Protein AF-Q9NAQ1-F1 (afdb_monomer_lite)

Organism: Caenorhabditis elegans (NCBI:txid6239)

Secondary structure (DSSP, 8-state):
-------S------------PPPP------------------------------------PPP------PPP--SSPPP-B-TT--EEEEEETTEEEPPTTSS-EEEEEESSS--TT-EEEEEEEPPTTEEEEEEETTEEEE-GGGGTSEEEEEEESSTTSS-TT-EEEEETTTTEEEEEEEEEEEE-

pLDDT: mean 77.29, std 17.88, range [39.66, 97.0]

Sequence (188 aa):
MLLILIFVKLAAACIPTQFVTPLNPGTITTTTTISAPTTTVPITTTNPVSTTTTTTTTTTEAPTTTTTVVPIPCNICTSPYNAGCQGMGVPSPTDWCAISGSFPIMFRRYPEETTADAQCVITFSCPAGTAAYLLTIVGELPANFGGTGTFSADCWDTGNFNTPGVWTYYFFAYGAAYDFSQIRCKNM

Structure (mmCIF, N/CA/C/O backbone):
data_AF-Q9NAQ1-F1
#
_entry.id   AF-Q9NAQ1-F1
#
loop_
_atom_site.group_PDB
_atom_site.id
_atom_site.type_symbol
_atom_site.label_atom_id
_atom_site.label_alt_id
_atom_site.label_comp_id
_atom_site.label_asym_id
_atom_site.label_entity_id
_atom_site.label_seq_id
_atom_site.pdbx_PDB_ins_code
_atom_site.Cartn_x
_atom_site.Cartn_y
_atom_site.Cartn_z
_atom_site.occupancy
_atom_site.B_iso_or_equiv
_atom_site.auth_seq_id
_atom_site.auth_comp_id
_atom_site.auth_asym_id
_atom_site.auth_atom_id
_atom_site.pdbx_PDB_model_num
ATOM 1 N N . MET A 1 1 ? 35.561 -1.029 17.062 1.00 45.53 1 MET A N 1
ATOM 2 C CA . MET A 1 1 ? 36.029 -2.412 16.841 1.00 45.53 1 MET A CA 1
ATOM 3 C C . MET A 1 1 ? 35.375 -3.275 17.911 1.00 45.53 1 MET A C 1
ATOM 5 O O . MET A 1 1 ? 35.558 -2.970 19.078 1.00 45.53 1 MET A O 1
ATOM 9 N N . LEU A 1 2 ? 34.579 -4.272 17.506 1.00 47.75 2 LEU A N 1
ATOM 10 C CA . LEU A 1 2 ? 34.125 -5.391 18.348 1.00 47.75 2 LEU A CA 1
ATOM 11 C C . LEU A 1 2 ? 33.025 -5.129 19.410 1.00 47.75 2 LEU A C 1
ATOM 13 O O . LEU A 1 2 ? 33.292 -5.313 20.588 1.00 47.75 2 LEU A O 1
ATOM 17 N N . LEU A 1 3 ? 31.778 -4.777 19.037 1.00 53.19 3 LEU A N 1
ATOM 18 C CA . LEU A 1 3 ? 30.654 -4.959 19.992 1.00 53.19 3 LEU A CA 1
ATOM 19 C C . LEU A 1 3 ? 29.216 -5.099 19.439 1.00 53.19 3 LEU A C 1
ATOM 21 O O . LEU A 1 3 ? 28.280 -5.111 20.228 1.00 53.19 3 LEU A O 1
ATOM 25 N N . ILE A 1 4 ? 28.987 -5.257 18.127 1.00 53.34 4 ILE A N 1
ATOM 26 C CA . ILE A 1 4 ? 27.613 -5.340 17.562 1.00 53.34 4 ILE A CA 1
ATOM 27 C C . ILE A 1 4 ? 27.403 -6.660 16.792 1.00 53.34 4 ILE A C 1
ATOM 29 O O . ILE A 1 4 ? 26.970 -6.685 15.649 1.00 53.34 4 ILE A O 1
ATOM 33 N N . LEU A 1 5 ? 27.752 -7.785 17.429 1.00 55.91 5 LEU A N 1
ATOM 34 C CA . LEU A 1 5 ? 27.539 -9.156 16.920 1.00 55.91 5 LEU A CA 1
ATOM 35 C C . LEU A 1 5 ? 26.603 -10.002 17.824 1.00 55.91 5 LEU A C 1
ATOM 37 O O . LEU A 1 5 ? 26.607 -11.225 17.733 1.00 55.91 5 LEU A O 1
ATOM 41 N N . ILE A 1 6 ? 25.792 -9.393 18.705 1.00 56.78 6 ILE A N 1
ATOM 42 C CA . ILE A 1 6 ? 25.118 -10.103 19.824 1.00 56.78 6 ILE A CA 1
ATOM 43 C C . ILE A 1 6 ? 23.581 -9.944 19.836 1.00 56.78 6 ILE A C 1
ATOM 45 O O . ILE A 1 6 ? 22.993 -9.769 20.891 1.00 56.78 6 ILE A O 1
ATOM 49 N N . PHE A 1 7 ? 22.883 -10.040 18.698 1.00 51.88 7 PHE A N 1
ATOM 50 C CA . PHE A 1 7 ? 21.404 -10.159 18.717 1.00 51.88 7 PHE A CA 1
ATOM 51 C C . PHE A 1 7 ? 20.824 -11.197 17.732 1.00 51.88 7 PHE A C 1
ATOM 53 O O . PHE A 1 7 ? 19.665 -11.125 17.348 1.00 51.88 7 PHE A O 1
ATOM 60 N N . VAL A 1 8 ? 21.603 -12.228 17.370 1.00 56.03 8 VAL A N 1
ATOM 61 C CA . VAL A 1 8 ? 21.170 -13.347 16.490 1.00 56.03 8 VAL A CA 1
ATOM 62 C C . VAL A 1 8 ? 20.545 -14.524 17.275 1.00 56.03 8 VAL A C 1
ATOM 64 O O . VAL A 1 8 ? 20.370 -15.624 16.764 1.00 56.03 8 VAL A O 1
ATOM 67 N N . LYS A 1 9 ? 20.157 -14.337 18.538 1.00 50.66 9 LYS A N 1
ATOM 68 C CA . LYS A 1 9 ? 19.464 -15.371 19.322 1.00 50.66 9 LYS A CA 1
ATOM 69 C C . LYS A 1 9 ? 18.387 -14.718 20.175 1.00 50.66 9 LYS A C 1
ATOM 71 O O . LYS A 1 9 ? 18.748 -13.968 21.067 1.00 50.66 9 LYS A O 1
ATOM 76 N N . LEU A 1 10 ? 17.121 -15.026 19.878 1.00 50.16 10 LEU A N 1
ATOM 77 C CA . LEU A 1 10 ? 15.918 -15.044 20.738 1.00 50.16 10 LEU A CA 1
ATOM 78 C C . LEU A 1 10 ? 14.682 -14.569 19.947 1.00 50.16 10 LEU A C 1
ATOM 80 O O . LEU A 1 10 ? 14.295 -13.411 20.021 1.00 50.16 10 LEU A O 1
ATOM 84 N N . ALA A 1 11 ? 14.048 -15.486 19.214 1.00 53.81 11 ALA A N 1
ATOM 85 C CA . ALA A 1 11 ? 12.611 -15.445 18.912 1.00 53.81 11 ALA A CA 1
ATOM 86 C C . ALA A 1 11 ? 12.152 -16.836 18.440 1.00 53.81 11 ALA A C 1
ATOM 88 O O . ALA A 1 11 ? 11.684 -17.030 17.324 1.00 53.81 11 ALA A O 1
ATOM 89 N N . ALA A 1 12 ? 12.356 -17.835 19.300 1.00 55.59 12 ALA A N 1
ATOM 90 C CA . ALA A 1 12 ? 11.676 -19.118 19.219 1.00 55.59 12 ALA A CA 1
ATOM 91 C C . ALA A 1 12 ? 10.525 -19.075 20.230 1.00 55.59 12 ALA A C 1
ATOM 93 O O . ALA A 1 12 ? 10.757 -19.346 21.403 1.00 55.59 12 ALA A O 1
ATOM 94 N N . ALA A 1 13 ? 9.322 -18.671 19.814 1.00 54.22 13 ALA A N 1
ATOM 95 C CA . ALA A 1 13 ? 8.102 -18.884 20.596 1.00 54.22 13 ALA A CA 1
ATOM 96 C C . ALA A 1 13 ? 6.831 -18.624 19.764 1.00 54.22 13 ALA A C 1
ATOM 98 O O . ALA A 1 13 ? 6.650 -17.540 19.221 1.00 54.22 13 ALA A O 1
ATOM 99 N N . CYS A 1 14 ? 5.944 -19.623 19.781 1.00 57.09 14 CYS A N 1
ATOM 100 C CA . CYS A 1 14 ? 4.497 -19.571 19.527 1.00 57.09 14 CYS A CA 1
ATOM 101 C C . CYS A 1 14 ? 3.985 -19.519 18.075 1.00 57.09 14 CYS A C 1
ATOM 103 O O . CYS A 1 14 ? 3.534 -18.496 17.571 1.00 57.09 14 CYS A O 1
ATOM 105 N N . ILE A 1 15 ? 3.917 -20.714 17.477 1.00 56.84 15 ILE A N 1
ATOM 106 C CA . ILE A 1 15 ? 2.952 -21.103 16.436 1.00 56.84 15 ILE A CA 1
ATOM 107 C C . ILE A 1 15 ? 1.664 -21.572 17.143 1.00 56.84 15 ILE A C 1
ATOM 109 O O . ILE A 1 15 ? 1.766 -22.469 17.982 1.00 56.84 15 ILE A O 1
ATOM 113 N N . PRO A 1 16 ? 0.460 -21.069 16.814 1.00 60.09 16 PRO A N 1
ATOM 114 C CA . PRO A 1 16 ? -0.783 -21.736 17.177 1.00 60.09 16 PRO A CA 1
ATOM 115 C C . PRO A 1 16 ? -1.213 -22.679 16.044 1.00 60.09 16 PRO A C 1
ATOM 117 O O . PRO A 1 16 ? -1.734 -22.258 15.012 1.00 60.09 16 PRO A O 1
ATOM 120 N N . THR A 1 17 ? -0.984 -23.979 16.231 1.00 60.25 17 THR A N 1
ATOM 121 C CA . THR A 1 17 ? -1.576 -25.041 15.411 1.00 60.25 17 THR A CA 1
ATOM 122 C C . THR A 1 17 ? -3.026 -25.258 15.841 1.00 60.25 17 THR A C 1
ATOM 124 O O . THR A 1 17 ? -3.298 -25.879 16.866 1.00 60.25 17 THR A O 1
ATOM 127 N N . GLN A 1 18 ? -3.976 -24.753 15.053 1.00 59.94 18 GLN A N 1
ATOM 128 C CA . GLN A 1 18 ? -5.393 -25.074 15.228 1.00 59.94 18 GLN A CA 1
ATOM 129 C C . GLN A 1 18 ? -5.629 -26.477 14.647 1.00 59.94 18 GLN A C 1
ATOM 131 O O . GLN A 1 18 ? -5.457 -26.716 13.452 1.00 59.94 18 GLN A O 1
ATOM 136 N N . PHE A 1 19 ? -5.971 -27.416 15.520 1.00 59.91 19 PHE A N 1
ATOM 137 C CA . PHE A 1 19 ? -6.246 -28.816 15.221 1.00 59.91 19 PHE A CA 1
ATOM 138 C C . PHE A 1 19 ? -7.584 -28.933 14.469 1.00 59.91 19 PHE A C 1
ATOM 140 O O . PHE A 1 19 ? -8.637 -28.670 15.044 1.00 59.91 19 PHE A O 1
ATOM 147 N N . VAL A 1 20 ? -7.561 -29.315 13.188 1.00 62.53 20 VAL A N 1
ATOM 148 C CA . VAL A 1 20 ? -8.784 -29.612 12.423 1.00 62.53 20 VAL A CA 1
ATOM 149 C C . VAL A 1 20 ? -9.097 -31.097 12.594 1.00 62.53 20 VAL A C 1
ATOM 151 O O . VAL A 1 20 ? -8.352 -31.955 12.122 1.00 62.53 20 VAL A O 1
ATOM 154 N N . THR A 1 21 ? -10.171 -31.413 13.316 1.00 66.00 21 THR A N 1
ATOM 155 C CA . THR A 1 21 ? -10.656 -32.789 13.481 1.00 66.00 21 THR A CA 1
ATOM 156 C C . THR A 1 21 ? -11.184 -33.318 12.138 1.00 66.00 21 THR A C 1
ATOM 158 O O . THR A 1 21 ? -11.994 -32.637 11.506 1.00 66.00 21 THR A O 1
ATOM 161 N N . PRO A 1 22 ? -10.770 -34.510 11.671 1.00 60.09 22 PRO A N 1
ATOM 162 C CA . PRO A 1 22 ? -11.267 -35.070 10.418 1.00 60.09 22 PRO A CA 1
ATOM 163 C C . PRO A 1 22 ? -12.723 -35.545 10.557 1.00 60.09 22 PRO A C 1
ATOM 165 O O . PRO A 1 22 ? -13.042 -36.374 11.409 1.00 60.09 22 PRO A O 1
ATOM 168 N N . LEU A 1 23 ? -13.604 -35.035 9.690 1.00 57.19 23 LEU A N 1
ATOM 169 C CA . LEU A 1 23 ? -14.954 -35.564 9.480 1.00 57.19 23 LEU A CA 1
ATOM 170 C C . LEU A 1 23 ? -14.863 -36.941 8.807 1.00 57.19 23 LEU A C 1
ATOM 172 O O . LEU A 1 23 ? -14.335 -37.086 7.706 1.00 57.19 23 LEU A O 1
ATOM 176 N N . ASN A 1 24 ? -15.388 -37.945 9.505 1.00 60.28 24 ASN A N 1
ATOM 177 C CA . ASN A 1 24 ? -15.534 -39.322 9.052 1.00 60.28 24 ASN A CA 1
ATOM 178 C C . ASN A 1 24 ? -16.397 -39.400 7.770 1.00 60.28 24 ASN A C 1
ATOM 180 O O . ASN A 1 24 ? -17.512 -38.872 7.767 1.00 60.28 24 ASN A O 1
ATOM 184 N N . PRO A 1 25 ? -15.948 -40.076 6.698 1.00 47.03 25 PRO A N 1
ATOM 185 C CA . PRO A 1 25 ? -16.757 -40.294 5.511 1.00 47.03 25 PRO A CA 1
ATOM 186 C C . PRO A 1 25 ? -17.614 -41.549 5.703 1.00 47.03 25 PRO A C 1
ATOM 188 O O . PRO A 1 25 ? -17.101 -42.663 5.749 1.00 47.03 25 PRO A O 1
ATOM 191 N N . GLY A 1 26 ? -18.932 -41.384 5.786 1.00 47.84 26 GLY A N 1
ATOM 192 C CA . GLY A 1 26 ? -19.851 -42.513 5.659 1.00 47.84 26 GLY A CA 1
ATOM 193 C C . GLY A 1 26 ? -21.122 -42.358 6.471 1.00 47.84 26 GLY A C 1
ATOM 194 O O . GLY A 1 26 ? -21.157 -42.698 7.648 1.00 47.84 26 GLY A O 1
ATOM 195 N N . THR A 1 27 ? -22.186 -41.886 5.828 1.00 42.66 27 THR A N 1
ATOM 196 C CA . THR A 1 27 ? -23.398 -42.678 5.537 1.00 42.66 27 THR A CA 1
ATOM 197 C C . THR A 1 27 ? -24.474 -41.706 5.061 1.00 42.66 27 THR A C 1
ATOM 199 O O . THR A 1 27 ? -25.014 -40.909 5.821 1.00 42.66 27 THR A O 1
ATOM 202 N N . ILE A 1 28 ? -24.755 -41.766 3.762 1.00 48.97 28 ILE A N 1
ATOM 203 C CA . ILE A 1 28 ? -25.907 -41.142 3.120 1.00 48.97 28 ILE A CA 1
ATOM 204 C C . ILE A 1 28 ? -27.108 -42.043 3.418 1.00 48.97 28 ILE A C 1
ATOM 206 O O . ILE A 1 28 ? -27.047 -43.243 3.157 1.00 48.97 28 ILE A O 1
ATOM 210 N N . THR A 1 29 ? -28.219 -41.500 3.911 1.00 42.22 29 THR A N 1
ATOM 211 C CA . THR A 1 29 ? -29.537 -42.119 3.704 1.00 42.22 29 THR A CA 1
ATOM 212 C C . THR A 1 29 ? -30.591 -41.029 3.566 1.00 42.22 29 THR A C 1
ATOM 214 O O . THR A 1 29 ? -30.886 -40.281 4.492 1.00 42.22 29 THR A O 1
ATOM 217 N N . THR A 1 30 ? -31.121 -40.939 2.354 1.00 39.66 30 THR A N 1
ATOM 218 C CA . THR A 1 30 ? -32.244 -40.112 1.919 1.00 39.66 30 THR A CA 1
ATOM 219 C C . THR A 1 30 ? -33.548 -40.846 2.220 1.00 39.66 30 THR A C 1
ATOM 221 O O . THR A 1 30 ? -33.673 -41.994 1.806 1.00 39.66 30 THR A O 1
ATOM 224 N N . THR A 1 31 ? -34.559 -40.212 2.825 1.00 44.06 31 THR A N 1
ATOM 225 C CA . THR A 1 31 ? -35.966 -40.536 2.505 1.00 44.06 31 THR A CA 1
ATOM 226 C C . THR A 1 31 ? -36.898 -39.362 2.806 1.00 44.06 31 THR A C 1
ATOM 228 O O . THR A 1 31 ? -36.983 -38.864 3.924 1.00 44.06 31 THR A O 1
ATOM 231 N N . THR A 1 32 ? -37.598 -38.943 1.760 1.00 40.12 32 THR A N 1
ATOM 232 C CA . THR A 1 32 ? -38.693 -37.975 1.706 1.00 40.12 32 THR A CA 1
ATOM 233 C C . THR A 1 32 ? -40.015 -38.698 1.974 1.00 40.12 32 THR A C 1
ATOM 235 O O . THR A 1 32 ? -40.225 -39.728 1.349 1.00 40.12 32 THR A O 1
ATOM 238 N N . THR A 1 33 ? -40.947 -38.146 2.762 1.00 43.38 33 THR A N 1
ATOM 239 C CA . THR A 1 33 ? -42.399 -38.333 2.526 1.00 43.38 33 THR A CA 1
ATOM 240 C C . THR A 1 33 ? -43.244 -37.271 3.229 1.00 43.38 33 THR A C 1
ATOM 242 O O . THR A 1 33 ? -42.950 -36.824 4.332 1.00 43.38 33 THR A O 1
ATOM 245 N N . ILE A 1 34 ? -44.301 -36.892 2.519 1.00 51.00 34 ILE A N 1
ATOM 246 C CA . ILE A 1 34 ? -45.284 -35.823 2.718 1.00 51.00 34 ILE A CA 1
ATOM 247 C C . ILE A 1 34 ? -46.545 -36.437 3.369 1.00 51.00 34 ILE A C 1
ATOM 249 O O . ILE A 1 34 ? -46.821 -37.595 3.060 1.00 51.00 34 ILE A O 1
ATOM 253 N N . SER A 1 35 ? -47.337 -35.696 4.172 1.00 44.75 35 SER A N 1
ATOM 254 C CA . SER A 1 35 ? -48.830 -35.608 4.093 1.00 44.75 35 SER A CA 1
ATOM 255 C C . SER A 1 35 ? -49.553 -35.163 5.387 1.00 44.75 35 SER A C 1
ATOM 257 O O . SER A 1 35 ? -49.466 -35.829 6.409 1.00 44.75 35 SER A O 1
ATOM 259 N N . ALA A 1 36 ? -50.355 -34.096 5.225 1.00 56.50 36 ALA A N 1
ATOM 260 C CA . ALA A 1 36 ? -51.711 -33.797 5.741 1.00 56.50 36 ALA A CA 1
ATOM 261 C C . ALA A 1 36 ? -52.038 -33.632 7.260 1.00 56.50 36 ALA A C 1
ATOM 263 O O . ALA A 1 36 ? -51.520 -34.360 8.101 1.00 56.50 36 ALA A O 1
ATOM 264 N N . PRO A 1 37 ? -52.964 -32.702 7.620 1.00 53.38 37 PRO A N 1
ATOM 265 C CA . PRO A 1 37 ? -53.334 -32.378 9.003 1.00 53.38 37 PRO A CA 1
ATOM 266 C C . PRO A 1 37 ? -54.610 -33.102 9.480 1.00 53.38 37 PRO A C 1
ATOM 268 O O . PRO A 1 37 ? -55.513 -33.368 8.689 1.00 53.38 37 PRO A O 1
ATOM 271 N N . THR A 1 38 ? -54.735 -33.324 10.796 1.00 57.50 38 THR A N 1
ATOM 272 C CA . THR A 1 38 ? -55.993 -33.771 11.428 1.00 57.50 38 THR A CA 1
ATOM 273 C C . THR A 1 38 ? -56.292 -32.943 12.677 1.00 57.50 38 THR A C 1
ATOM 275 O O . THR A 1 38 ? -55.456 -32.801 13.564 1.00 57.50 38 THR A O 1
ATOM 278 N N . THR A 1 39 ? -57.499 -32.386 12.713 1.00 54.19 39 THR A N 1
ATOM 279 C CA . THR A 1 39 ? -58.115 -31.632 13.809 1.00 54.19 39 THR A CA 1
ATOM 280 C C . THR A 1 39 ? -58.548 -32.560 14.947 1.00 54.19 39 THR A C 1
ATOM 282 O O . THR A 1 39 ? -59.165 -33.596 14.704 1.00 54.19 39 THR A O 1
ATOM 285 N N . THR A 1 40 ? -58.318 -32.166 16.201 1.00 53.28 40 THR A N 1
ATOM 286 C CA . THR A 1 40 ? -59.010 -32.730 17.373 1.00 53.28 40 THR A CA 1
ATOM 287 C C . THR A 1 40 ? -59.164 -31.639 18.440 1.00 53.28 40 THR A C 1
ATOM 289 O O . THR A 1 40 ? -58.230 -30.894 18.721 1.00 53.28 40 THR A O 1
ATOM 292 N N . VAL A 1 41 ? -60.375 -31.514 18.978 1.00 61.22 41 VAL A N 1
ATOM 293 C CA . VAL A 1 41 ? -60.859 -30.542 19.984 1.00 61.22 41 VAL A CA 1
ATOM 294 C C . VAL A 1 41 ? -61.220 -31.358 21.252 1.00 61.22 41 VAL A C 1
ATOM 296 O O . VAL A 1 41 ? -61.347 -32.577 21.138 1.00 61.22 41 VAL A O 1
ATOM 299 N N . PRO A 1 42 ? -61.601 -30.760 22.396 1.00 51.59 42 PRO A N 1
ATOM 300 C CA . PRO A 1 42 ? -60.846 -29.995 23.400 1.00 51.59 42 PRO A CA 1
ATOM 301 C C . PRO A 1 42 ? -60.847 -30.704 24.782 1.00 51.59 42 PRO A C 1
ATOM 303 O O . PRO A 1 42 ? -61.688 -31.562 25.023 1.00 51.59 42 PRO A O 1
ATOM 306 N N . ILE A 1 43 ? -60.039 -30.266 25.758 1.00 54.91 43 ILE A N 1
ATOM 307 C CA . ILE A 1 43 ? -60.414 -30.387 27.185 1.00 54.91 43 ILE A CA 1
ATOM 308 C C . ILE A 1 43 ? -59.780 -29.243 27.991 1.00 54.91 43 ILE A C 1
ATOM 310 O O . ILE A 1 43 ? -58.570 -29.032 27.944 1.00 54.91 43 ILE A O 1
ATOM 314 N N . THR A 1 44 ? -60.618 -28.494 28.706 1.00 44.56 44 THR A N 1
ATOM 315 C CA . THR A 1 44 ? -60.266 -27.351 29.557 1.00 44.56 44 THR A CA 1
ATOM 316 C C . THR A 1 44 ? -59.993 -27.827 30.983 1.00 44.56 44 THR A C 1
ATOM 318 O O . THR A 1 44 ? -60.899 -28.363 31.615 1.00 44.56 44 THR A O 1
ATOM 321 N N . THR A 1 45 ? -58.803 -27.551 31.523 1.00 54.19 45 THR A N 1
ATOM 32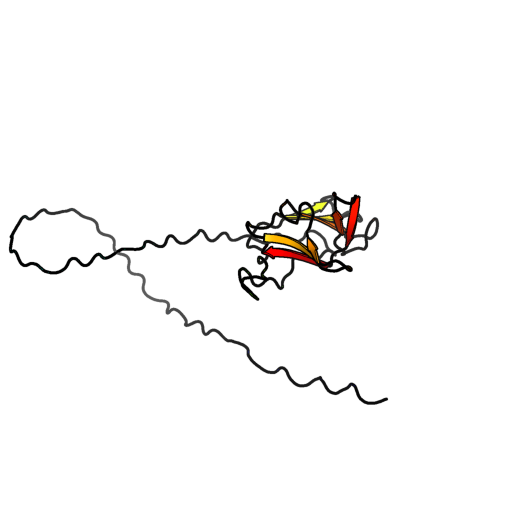2 C CA . THR A 1 45 ? -58.544 -27.609 32.971 1.00 54.19 45 THR A CA 1
ATOM 323 C C . THR A 1 45 ? -57.672 -26.420 33.367 1.00 54.19 45 THR A C 1
ATOM 325 O O . THR A 1 45 ? -56.559 -26.249 32.879 1.00 54.19 45 THR A O 1
ATOM 328 N N . THR A 1 46 ? -58.215 -25.568 34.229 1.00 44.97 46 THR A N 1
ATOM 329 C CA . THR A 1 46 ? -57.616 -24.346 34.773 1.00 44.97 46 THR A CA 1
ATOM 330 C C . THR A 1 46 ? -56.584 -24.652 35.858 1.00 44.97 46 THR A C 1
ATOM 332 O O . THR A 1 46 ? -56.929 -25.259 36.866 1.00 44.97 46 THR A O 1
ATOM 335 N N . ASN A 1 47 ? -55.357 -24.155 35.696 1.00 54.66 47 ASN A N 1
ATOM 336 C CA . ASN A 1 47 ? -54.414 -23.890 36.786 1.00 54.66 47 ASN A CA 1
ATOM 337 C C . ASN A 1 47 ? -53.570 -22.653 36.414 1.00 54.66 47 ASN A C 1
ATOM 339 O O . ASN A 1 47 ? -53.146 -22.551 35.261 1.00 54.66 47 ASN A O 1
ATOM 343 N N . PRO A 1 48 ? -53.330 -21.700 37.333 1.00 52.12 48 PRO A N 1
ATOM 344 C CA . PRO A 1 48 ? -52.594 -20.480 37.030 1.00 52.12 48 PRO A CA 1
ATOM 345 C C . PRO A 1 48 ? -51.095 -20.736 37.209 1.00 52.12 48 PRO A C 1
ATOM 347 O O . PRO A 1 48 ? -50.622 -20.864 38.334 1.00 52.12 48 PRO A O 1
ATOM 350 N N . VAL A 1 49 ? -50.330 -20.826 36.121 1.00 56.44 49 VAL A N 1
ATOM 351 C CA . VAL A 1 49 ? -48.863 -20.919 36.189 1.00 56.44 49 VAL A CA 1
ATOM 352 C C . VAL A 1 49 ? -48.228 -20.043 35.111 1.00 56.44 49 VAL A C 1
ATOM 354 O O . VAL A 1 49 ? -48.629 -20.060 33.952 1.00 56.44 49 VAL A O 1
ATOM 357 N N . SER A 1 50 ? -47.253 -19.262 35.576 1.00 55.91 50 SER A N 1
ATOM 358 C CA . SER A 1 50 ? -46.385 -18.289 34.915 1.00 55.91 50 SER A CA 1
ATOM 359 C C . SER A 1 50 ? -46.244 -18.362 33.395 1.00 55.91 50 SER A C 1
ATOM 361 O O . SER A 1 50 ? -45.724 -19.325 32.833 1.00 55.91 50 SER A O 1
ATOM 363 N N . THR A 1 51 ? -46.550 -17.237 32.750 1.00 49.12 51 THR A N 1
ATOM 364 C CA . THR A 1 51 ? -46.145 -16.919 31.381 1.00 49.12 51 THR A CA 1
ATOM 365 C C . THR A 1 51 ? -44.618 -16.826 31.308 1.00 49.12 51 THR A C 1
ATOM 367 O O . THR A 1 51 ? -44.019 -15.916 31.876 1.00 49.12 51 THR A O 1
ATOM 370 N N . THR A 1 52 ? -43.977 -17.762 30.609 1.00 61.31 52 THR A N 1
ATOM 371 C CA . THR A 1 52 ? -42.582 -17.623 30.167 1.00 61.31 52 THR A CA 1
ATOM 372 C C . THR A 1 52 ? -42.605 -17.253 28.689 1.00 61.31 52 THR A C 1
ATOM 374 O O . THR A 1 52 ? -43.045 -18.042 27.857 1.00 61.31 52 THR A O 1
ATOM 377 N N . THR A 1 53 ? -42.171 -16.037 28.363 1.00 66.38 53 THR A N 1
ATOM 378 C CA . THR A 1 53 ? -42.027 -15.564 26.982 1.00 66.38 53 THR A CA 1
ATOM 379 C C . THR A 1 53 ? -40.719 -16.102 26.411 1.00 66.38 53 THR A C 1
ATOM 381 O O . THR A 1 53 ? -39.641 -15.674 26.819 1.00 66.38 53 THR A O 1
ATOM 384 N N . THR A 1 54 ? -40.793 -17.045 25.473 1.00 70.00 54 THR A N 1
ATOM 385 C CA . THR A 1 54 ? -39.634 -17.485 24.687 1.00 70.00 54 THR A CA 1
ATOM 386 C C . THR A 1 54 ? -39.531 -16.618 23.436 1.00 70.00 54 THR A C 1
ATOM 388 O O . THR A 1 54 ? -40.348 -16.732 22.526 1.00 70.00 54 THR A O 1
ATOM 391 N N . THR A 1 55 ? -38.531 -15.740 23.389 1.00 71.69 55 THR A N 1
ATOM 392 C CA . THR A 1 55 ? -38.192 -14.966 22.189 1.00 71.69 55 THR A CA 1
ATOM 393 C C . THR A 1 55 ? -37.262 -15.799 21.311 1.00 71.69 55 THR A C 1
ATOM 395 O O . THR A 1 55 ? -36.130 -16.085 21.698 1.00 71.69 55 THR A O 1
ATOM 398 N N . THR A 1 56 ? -37.725 -16.200 20.129 1.00 74.69 56 THR A N 1
ATOM 399 C CA . THR A 1 56 ? -36.883 -16.836 19.109 1.00 74.69 56 THR A CA 1
ATOM 400 C C . THR A 1 56 ? -36.199 -15.753 18.280 1.00 74.69 56 THR A C 1
ATOM 402 O O . THR A 1 56 ? -36.834 -15.092 17.460 1.00 74.69 56 THR A O 1
ATOM 405 N N . THR A 1 57 ? -34.897 -15.566 18.480 1.00 74.81 57 THR A N 1
ATOM 406 C CA . THR A 1 57 ? -34.073 -14.699 17.630 1.00 74.81 57 THR A CA 1
ATOM 407 C C . THR A 1 57 ? -33.661 -15.480 16.384 1.00 74.81 57 THR A C 1
ATOM 409 O O . THR A 1 57 ? -32.939 -16.469 16.482 1.00 74.81 57 THR A O 1
ATOM 412 N N . THR A 1 58 ? -34.131 -15.056 15.211 1.00 76.38 58 THR A N 1
ATOM 413 C CA . THR A 1 58 ? -33.656 -15.581 13.922 1.00 76.38 58 THR A CA 1
ATOM 414 C C . THR A 1 58 ? -32.437 -14.771 13.493 1.00 76.38 58 THR A C 1
ATOM 416 O O . THR A 1 58 ? -32.563 -13.595 13.156 1.00 76.38 58 THR A O 1
ATOM 419 N N . THR A 1 59 ? -31.256 -15.384 13.512 1.00 73.56 59 THR A N 1
ATOM 420 C CA . THR A 1 59 ? -30.030 -14.781 12.976 1.00 73.56 59 THR A CA 1
ATOM 421 C C . THR A 1 59 ? -29.987 -15.031 11.470 1.00 73.56 59 THR A C 1
ATOM 423 O O . THR A 1 59 ? -29.832 -16.169 11.037 1.00 73.56 59 THR A O 1
ATOM 426 N N . THR A 1 60 ? -30.159 -13.980 10.666 1.00 74.50 60 THR A N 1
ATOM 427 C CA . THR A 1 60 ? -29.906 -14.033 9.218 1.00 74.50 60 THR A CA 1
ATOM 428 C C . THR A 1 60 ? -28.407 -13.858 9.004 1.00 74.50 60 THR A C 1
ATOM 430 O O . THR A 1 60 ? -27.856 -12.814 9.350 1.00 74.50 60 THR A O 1
ATOM 433 N N . GLU A 1 61 ? -27.739 -14.886 8.490 1.00 69.50 61 GLU A N 1
ATOM 434 C CA . GLU A 1 61 ? -26.320 -14.823 8.144 1.00 69.50 61 GLU A CA 1
ATOM 435 C C . GLU A 1 61 ? -26.132 -13.877 6.946 1.00 69.50 61 GLU A C 1
ATOM 437 O O . GLU A 1 61 ? -26.857 -13.960 5.951 1.00 69.50 61 GLU A O 1
ATOM 442 N N . ALA A 1 62 ? -25.212 -12.918 7.066 1.00 69.00 62 ALA A N 1
ATOM 443 C CA . ALA A 1 62 ? -24.934 -11.958 6.004 1.00 69.00 62 ALA A CA 1
ATOM 444 C C . ALA A 1 62 ? -24.327 -12.674 4.780 1.00 69.00 62 ALA A C 1
ATOM 446 O O . ALA A 1 62 ? -23.551 -13.619 4.948 1.00 69.00 62 ALA A O 1
ATOM 447 N N . PRO A 1 63 ? -24.634 -12.236 3.544 1.00 67.94 63 PRO A N 1
ATOM 448 C CA . PRO A 1 63 ? -24.038 -12.823 2.351 1.00 67.94 63 PRO A CA 1
ATOM 449 C C . PRO A 1 63 ? -22.512 -12.678 2.405 1.00 67.94 63 PRO A C 1
ATOM 451 O O . PRO A 1 63 ? -21.981 -11.578 2.556 1.00 67.94 63 PRO A O 1
ATOM 454 N N . THR A 1 64 ? -21.801 -13.798 2.279 1.00 60.44 64 THR A N 1
ATOM 455 C CA . THR A 1 64 ? -20.342 -13.800 2.139 1.00 60.44 64 THR A CA 1
ATOM 456 C C . THR A 1 64 ? -19.995 -13.380 0.713 1.00 60.44 64 THR A C 1
ATOM 458 O O . THR A 1 64 ? -20.127 -14.168 -0.221 1.00 60.44 64 THR A O 1
ATOM 461 N N . THR A 1 65 ? -19.564 -12.133 0.524 1.00 58.69 65 THR A N 1
ATOM 462 C CA . THR A 1 65 ? -19.044 -11.664 -0.767 1.00 58.69 65 THR A CA 1
ATOM 463 C C . THR A 1 65 ? -17.572 -12.050 -0.880 1.00 58.69 65 THR A C 1
ATOM 465 O O . THR A 1 65 ? -16.714 -11.481 -0.209 1.00 58.69 65 THR A O 1
ATOM 468 N N . THR A 1 66 ? -17.258 -13.030 -1.725 1.00 55.22 66 THR A N 1
ATOM 469 C CA . THR A 1 66 ? -15.876 -13.346 -2.101 1.00 55.22 66 THR A CA 1
ATOM 470 C C . THR A 1 66 ? -15.407 -12.336 -3.145 1.00 55.22 66 THR A C 1
ATOM 472 O O . THR A 1 66 ? -15.752 -12.450 -4.319 1.00 55.22 66 THR A O 1
ATOM 475 N N . THR A 1 67 ? -14.619 -11.341 -2.742 1.00 56.28 67 THR A N 1
ATOM 476 C CA . THR A 1 67 ? -13.937 -10.465 -3.704 1.00 56.28 67 THR A CA 1
ATOM 477 C C . THR A 1 67 ? -12.640 -11.135 -4.139 1.00 56.28 67 THR A C 1
ATOM 479 O O . THR A 1 67 ? -11.708 -11.291 -3.351 1.00 56.28 67 THR A O 1
ATOM 482 N N . THR A 1 68 ? -12.562 -11.538 -5.405 1.00 57.41 68 THR A N 1
ATOM 483 C CA . THR A 1 68 ? -11.301 -11.939 -6.033 1.00 57.41 68 THR A CA 1
ATOM 484 C C . THR A 1 68 ? -10.429 -10.698 -6.201 1.00 57.41 68 THR A C 1
ATOM 486 O O . THR A 1 68 ? -10.818 -9.754 -6.888 1.00 57.41 68 THR A O 1
ATOM 489 N N . VAL A 1 69 ? -9.254 -10.675 -5.569 1.00 61.25 69 VAL A N 1
ATOM 490 C CA . VAL A 1 69 ? -8.258 -9.625 -5.814 1.00 61.25 69 VAL A CA 1
ATOM 491 C C . VAL A 1 69 ? -7.749 -9.807 -7.243 1.00 61.25 69 VAL A C 1
ATOM 493 O O . VAL A 1 69 ? -7.111 -10.812 -7.553 1.00 61.25 69 VAL A O 1
ATOM 496 N N . VAL A 1 70 ? -8.075 -8.865 -8.128 1.00 69.56 70 VAL A N 1
ATOM 497 C CA . VAL A 1 70 ? -7.574 -8.868 -9.508 1.00 69.56 70 VAL A CA 1
ATOM 498 C C . VAL A 1 70 ? -6.057 -8.639 -9.463 1.00 69.56 70 VAL A C 1
ATOM 500 O O . VAL A 1 70 ? -5.616 -7.716 -8.772 1.00 69.56 70 VAL A O 1
ATOM 503 N N . PRO A 1 71 ? -5.241 -9.461 -10.148 1.00 80.75 71 PRO A N 1
ATOM 504 C CA . PRO A 1 71 ? -3.795 -9.276 -10.173 1.00 80.75 71 PRO A CA 1
ATOM 505 C C . PRO A 1 71 ? -3.414 -7.938 -10.817 1.00 80.75 71 PRO A C 1
ATOM 507 O O . PRO A 1 71 ? -4.108 -7.428 -11.697 1.00 80.75 71 PRO A O 1
ATOM 510 N N . ILE A 1 72 ? -2.284 -7.381 -10.388 1.00 85.12 72 ILE A N 1
ATOM 511 C CA . ILE A 1 72 ? -1.758 -6.130 -10.939 1.00 85.12 72 ILE A CA 1
ATOM 512 C C . ILE A 1 72 ? -1.194 -6.424 -12.331 1.00 85.12 72 ILE A C 1
ATOM 514 O O . ILE A 1 72 ? -0.350 -7.309 -12.457 1.00 85.12 72 ILE A O 1
ATOM 518 N N . PRO A 1 73 ? -1.633 -5.711 -13.380 1.00 85.50 73 PRO A N 1
ATOM 519 C CA . PRO A 1 73 ? -1.254 -6.026 -14.755 1.00 85.50 73 PRO A CA 1
ATOM 520 C C . PRO A 1 73 ? 0.127 -5.479 -15.169 1.00 85.50 73 PRO A C 1
ATOM 522 O O . PRO A 1 73 ? 0.501 -5.598 -16.334 1.00 85.50 73 PRO A O 1
ATOM 525 N N . CYS A 1 74 ? 0.872 -4.873 -14.242 1.00 86.12 74 CYS A N 1
ATOM 526 C CA . CYS A 1 74 ? 2.215 -4.337 -14.462 1.00 86.12 74 CYS A CA 1
ATOM 527 C C . CYS A 1 74 ? 3.289 -5.266 -13.921 1.00 86.12 74 CYS A C 1
ATOM 529 O O . CYS A 1 74 ? 3.051 -6.042 -13.000 1.00 86.12 74 CYS A O 1
ATOM 531 N N . ASN A 1 75 ? 4.481 -5.166 -14.504 1.00 87.44 75 ASN A N 1
ATOM 532 C CA . ASN A 1 75 ? 5.577 -6.083 -14.204 1.00 87.44 75 ASN A CA 1
ATOM 533 C C . ASN A 1 75 ? 6.403 -5.626 -12.996 1.00 87.44 75 ASN A C 1
ATOM 535 O O . ASN A 1 75 ? 6.929 -6.466 -12.268 1.00 87.44 75 ASN A O 1
ATOM 539 N N . ILE A 1 76 ? 6.546 -4.312 -12.802 1.00 90.06 76 ILE A N 1
ATOM 540 C CA . ILE A 1 76 ? 7.386 -3.720 -11.752 1.00 90.06 76 ILE A CA 1
ATOM 541 C C . ILE A 1 76 ? 6.538 -3.273 -10.558 1.00 90.06 76 ILE A C 1
ATOM 543 O O . ILE A 1 76 ? 6.963 -3.388 -9.408 1.00 90.06 76 ILE A O 1
ATOM 547 N N . CYS A 1 77 ? 5.325 -2.784 -10.811 1.00 90.62 77 CYS A N 1
ATOM 548 C CA . CYS A 1 77 ? 4.435 -2.295 -9.764 1.00 90.62 77 CYS A CA 1
ATOM 549 C C . CYS A 1 77 ? 3.933 -3.432 -8.865 1.00 90.62 77 CYS A C 1
ATOM 551 O O . CYS A 1 77 ? 3.267 -4.362 -9.318 1.00 90.62 77 CYS A O 1
ATOM 553 N N . THR A 1 78 ? 4.192 -3.320 -7.564 1.00 92.50 78 THR A N 1
ATOM 554 C CA . THR A 1 78 ? 3.616 -4.207 -6.541 1.00 92.50 78 THR A CA 1
ATOM 555 C C . THR A 1 78 ? 2.356 -3.590 -5.942 1.00 92.50 78 THR A C 1
ATOM 557 O O . THR A 1 78 ? 2.076 -2.413 -6.160 1.00 92.50 78 THR A O 1
ATOM 560 N N . SER A 1 79 ? 1.557 -4.366 -5.203 1.00 92.56 79 SER A N 1
ATOM 561 C CA . SER A 1 79 ? 0.355 -3.814 -4.564 1.00 92.56 79 SER A CA 1
ATOM 562 C C . SER A 1 79 ? 0.749 -2.769 -3.529 1.00 92.56 79 SER A C 1
ATOM 564 O O . SER A 1 79 ? 1.486 -3.113 -2.603 1.00 92.56 79 SER A O 1
ATOM 566 N N . PRO A 1 80 ? 0.236 -1.528 -3.621 1.00 94.25 80 PRO A N 1
ATOM 567 C CA . PRO A 1 80 ? 0.500 -0.532 -2.599 1.00 94.25 80 PRO A CA 1
ATOM 568 C C . PRO A 1 80 ? -0.393 -0.737 -1.372 1.00 94.25 80 PRO A C 1
ATOM 570 O O . PRO A 1 80 ? -0.202 -0.073 -0.356 1.00 94.25 80 PRO A O 1
ATOM 573 N N . TYR A 1 81 ? -1.418 -1.595 -1.448 1.00 94.38 81 TYR A N 1
ATOM 574 C CA . TYR A 1 81 ? -2.347 -1.751 -0.337 1.00 94.38 81 TYR A CA 1
ATOM 575 C C . TYR A 1 81 ? -1.656 -2.398 0.864 1.00 94.38 81 TYR A C 1
ATOM 577 O O . TYR A 1 81 ? -1.002 -3.433 0.732 1.00 94.38 81 TYR A O 1
ATOM 585 N N . ASN A 1 82 ? -1.823 -1.803 2.043 1.00 93.69 82 ASN A N 1
ATOM 586 C CA . ASN A 1 82 ? -1.173 -2.252 3.264 1.00 93.69 82 ASN A CA 1
ATOM 587 C C . ASN A 1 82 ? -1.637 -3.670 3.649 1.00 93.69 82 ASN A C 1
ATOM 589 O O . ASN A 1 82 ? -2.755 -3.875 4.125 1.00 93.69 82 ASN A O 1
ATOM 593 N N . ALA A 1 83 ? -0.745 -4.648 3.480 1.00 91.38 83 ALA A N 1
ATOM 594 C CA . ALA A 1 83 ? -0.980 -6.046 3.845 1.00 91.38 83 ALA A CA 1
ATOM 595 C C . ALA A 1 83 ? -1.013 -6.294 5.368 1.00 91.38 83 ALA A C 1
ATOM 597 O O . ALA A 1 83 ? -1.375 -7.380 5.807 1.00 91.38 83 ALA A O 1
ATOM 598 N N . GLY A 1 84 ? -0.639 -5.301 6.179 1.00 92.56 84 GLY A N 1
ATOM 599 C CA . GLY A 1 84 ? -0.692 -5.337 7.639 1.00 92.56 84 GLY A CA 1
ATOM 600 C C . GLY A 1 84 ? -2.056 -4.978 8.235 1.00 92.56 84 GLY A C 1
ATOM 601 O O . GLY A 1 84 ? -2.188 -4.981 9.456 1.00 92.56 84 GLY A O 1
ATOM 602 N N . CYS A 1 85 ? -3.070 -4.663 7.422 1.00 93.62 85 CYS A N 1
ATOM 603 C CA . CYS A 1 85 ? -4.423 -4.438 7.927 1.00 93.62 85 CYS A CA 1
ATOM 604 C C . CYS A 1 85 ? -5.038 -5.735 8.458 1.00 93.62 85 CYS A C 1
ATOM 606 O O . CYS A 1 85 ? -5.231 -6.692 7.713 1.00 93.62 85 CYS A O 1
ATOM 608 N N . GLN A 1 86 ? -5.372 -5.742 9.749 1.00 94.06 86 GLN A N 1
ATOM 609 C CA . GLN A 1 86 ? -5.916 -6.910 10.452 1.00 94.06 86 GLN A CA 1
ATOM 610 C C . GLN A 1 86 ? -7.451 -6.921 10.502 1.00 94.06 86 GLN A C 1
ATOM 612 O O . GLN A 1 86 ? -8.043 -7.885 10.982 1.00 94.06 86 GLN A O 1
ATOM 617 N N . GLY A 1 87 ? -8.096 -5.881 9.970 1.00 93.69 87 GLY A N 1
ATOM 618 C CA . GLY A 1 87 ? -9.546 -5.745 9.931 1.00 93.69 87 GLY A CA 1
ATOM 619 C C . GLY A 1 87 ? -10.099 -4.885 11.055 1.00 93.69 87 GLY A C 1
ATOM 620 O O . GLY A 1 87 ? -9.370 -4.214 11.781 1.00 93.69 87 GLY A O 1
ATOM 621 N N . MET A 1 88 ? -11.426 -4.866 11.151 1.00 94.25 88 MET A N 1
ATOM 622 C CA . MET A 1 88 ? -12.146 -3.980 12.060 1.00 94.25 88 MET A CA 1
ATOM 623 C C . MET A 1 88 ? -11.762 -4.228 13.521 1.00 94.25 88 MET A C 1
ATOM 625 O O . MET A 1 88 ? -11.798 -5.359 13.997 1.00 94.25 88 MET A O 1
ATOM 629 N N . GLY A 1 89 ? -11.432 -3.151 14.233 1.00 94.12 89 GLY A N 1
ATOM 630 C CA . GLY A 1 89 ? -11.119 -3.177 15.661 1.00 94.12 89 GLY A CA 1
ATOM 631 C C . GLY A 1 89 ? -9.754 -3.759 16.030 1.00 94.12 89 GLY A C 1
ATOM 632 O O . GLY A 1 89 ? -9.483 -3.932 17.219 1.00 94.12 89 GLY A O 1
ATOM 633 N N . VAL A 1 90 ? -8.895 -4.045 15.047 1.00 94.94 90 VAL A N 1
ATOM 634 C CA . VAL A 1 90 ? -7.560 -4.613 15.257 1.00 94.94 90 VAL A CA 1
ATOM 635 C C . VAL A 1 90 ? -6.506 -3.715 14.578 1.00 94.94 90 VAL A C 1
ATOM 637 O O . VAL A 1 90 ? -6.663 -3.403 13.395 1.00 94.94 90 VAL A O 1
ATOM 640 N N . PRO A 1 91 ? -5.428 -3.289 15.274 1.00 93.38 91 PRO A N 1
ATOM 641 C CA . PRO A 1 91 ? -5.002 -3.672 16.630 1.00 93.38 91 PRO A CA 1
ATOM 642 C C . PRO A 1 91 ? -5.828 -3.071 17.773 1.00 93.38 91 PRO A C 1
ATOM 644 O O . PRO A 1 91 ? -5.721 -3.547 18.903 1.00 93.38 91 PRO A O 1
ATOM 647 N N . SER A 1 92 ? -6.643 -2.047 17.513 1.00 94.81 92 SER A N 1
ATOM 648 C CA . SER A 1 92 ? -7.537 -1.483 18.526 1.00 94.81 92 SER A CA 1
ATOM 649 C C . SER A 1 92 ? -8.862 -0.997 17.928 1.00 94.81 92 SER A C 1
ATOM 651 O O . SER A 1 92 ? -8.929 -0.712 16.731 1.00 94.81 92 SER A O 1
ATOM 653 N N . PRO A 1 93 ? -9.920 -0.823 18.742 1.00 92.88 93 PRO A N 1
ATOM 654 C CA . PRO A 1 93 ? -11.198 -0.269 18.287 1.00 92.88 93 PRO A CA 1
ATOM 655 C C . PRO A 1 93 ? -11.108 1.125 17.648 1.00 92.88 93 PRO A C 1
ATOM 657 O O . PRO A 1 93 ? -11.971 1.479 16.851 1.00 92.88 93 PRO A O 1
ATOM 660 N N . THR A 1 94 ? -10.081 1.907 17.992 1.00 94.50 94 THR A N 1
ATOM 661 C CA . THR A 1 94 ? -9.897 3.300 17.550 1.00 94.50 94 THR A CA 1
ATOM 662 C C . THR A 1 94 ? -8.795 3.482 16.507 1.00 94.50 94 THR A C 1
ATOM 664 O O . THR A 1 94 ? -8.639 4.580 15.985 1.00 94.50 94 THR A O 1
ATOM 667 N N . ASP A 1 95 ? -8.014 2.440 16.229 1.00 93.81 95 ASP A N 1
ATOM 668 C CA . ASP A 1 95 ? -6.940 2.445 15.233 1.00 93.81 95 ASP A CA 1
ATOM 669 C C . ASP A 1 95 ? -6.935 1.082 14.547 1.00 93.81 95 ASP A C 1
ATOM 671 O O . ASP A 1 95 ? -6.347 0.116 15.039 1.00 93.81 95 ASP A O 1
ATOM 675 N N . TRP A 1 96 ? -7.675 1.004 13.446 1.00 95.06 96 TRP A N 1
ATOM 676 C CA . TRP A 1 96 ? -7.813 -0.183 12.616 1.00 95.06 96 TRP A CA 1
ATOM 677 C C . TRP A 1 96 ? -7.915 0.194 11.140 1.00 95.06 96 TRP A C 1
ATOM 679 O O . TRP A 1 96 ? -8.207 1.335 10.773 1.00 95.06 96 TRP A O 1
ATOM 689 N N . CYS A 1 97 ? -7.678 -0.782 10.265 1.00 96.94 97 CYS A N 1
ATOM 690 C CA . CYS A 1 97 ? -7.872 -0.604 8.833 1.00 96.94 97 CYS A CA 1
ATOM 691 C C . CYS A 1 97 ? -8.525 -1.816 8.171 1.00 96.94 97 CYS A C 1
ATOM 693 O O . CYS A 1 97 ? -8.403 -2.952 8.634 1.00 96.94 97 CYS A O 1
ATOM 695 N N . ALA A 1 98 ? -9.254 -1.559 7.087 1.00 95.38 98 ALA A N 1
ATOM 696 C CA . ALA A 1 98 ? -9.955 -2.588 6.336 1.00 95.38 98 ALA A CA 1
ATOM 697 C C . ALA A 1 98 ? -8.960 -3.519 5.625 1.00 95.38 98 ALA A C 1
ATOM 699 O O . ALA A 1 98 ? -7.964 -3.071 5.054 1.00 95.38 98 ALA A O 1
ATOM 700 N N . ILE A 1 99 ? -9.238 -4.821 5.635 1.00 94.31 99 ILE A N 1
ATOM 701 C CA . ILE A 1 99 ? -8.420 -5.820 4.935 1.00 94.31 99 ILE A CA 1
ATOM 702 C C . ILE A 1 99 ? -8.666 -5.689 3.427 1.00 94.31 99 ILE A C 1
ATOM 704 O O . ILE A 1 99 ? -9.812 -5.501 3.004 1.00 94.31 99 ILE A O 1
ATOM 708 N N . SER A 1 100 ? -7.622 -5.822 2.605 1.00 84.56 100 SER A N 1
ATOM 709 C CA . SER A 1 100 ? -7.795 -5.945 1.153 1.00 84.56 100 SER A CA 1
ATOM 710 C C . SER A 1 100 ? -8.732 -7.113 0.819 1.00 84.56 100 SER A C 1
ATOM 712 O O . SER A 1 100 ? -8.665 -8.181 1.420 1.00 84.56 100 SER A O 1
ATOM 714 N N . GLY A 1 101 ? -9.653 -6.902 -0.124 1.00 84.00 101 GLY A N 1
ATOM 715 C CA . GLY A 1 101 ? -10.666 -7.896 -0.506 1.00 84.00 101 GLY A CA 1
ATOM 716 C C . GLY A 1 101 ? -11.983 -7.817 0.281 1.00 84.00 101 GLY A C 1
ATOM 717 O O . GLY A 1 101 ? -12.983 -8.374 -0.164 1.00 84.00 101 GLY A O 1
ATOM 718 N N . SER A 1 102 ? -12.046 -7.056 1.382 1.00 87.69 102 SER A N 1
ATOM 719 C CA . SER A 1 102 ? -13.336 -6.706 2.019 1.00 87.69 102 SER A CA 1
ATOM 720 C C . SER A 1 102 ? -14.148 -5.672 1.222 1.00 87.69 102 SER A C 1
ATOM 722 O O . SER A 1 102 ? -15.329 -5.463 1.484 1.00 87.69 102 SER A O 1
ATOM 724 N N . PHE A 1 103 ? -13.522 -5.046 0.227 1.00 90.31 103 PHE A N 1
ATOM 725 C CA . PHE A 1 103 ? -14.105 -4.087 -0.705 1.00 90.31 103 PHE A CA 1
ATOM 726 C C . PHE A 1 103 ? -13.388 -4.215 -2.061 1.00 90.31 103 PHE A C 1
ATOM 728 O O . PHE A 1 103 ? -12.261 -4.728 -2.115 1.00 90.31 103 PHE A O 1
ATOM 735 N N . PRO A 1 104 ? -14.022 -3.795 -3.168 1.00 90.88 104 PRO A N 1
ATOM 736 C CA . PRO A 1 104 ? -13.436 -3.930 -4.494 1.00 90.88 104 PRO A CA 1
ATOM 737 C C . PRO A 1 104 ? -12.238 -2.989 -4.673 1.00 90.88 104 PRO A C 1
ATOM 739 O O . PRO A 1 104 ? -12.355 -1.775 -4.510 1.00 90.88 104 PRO A O 1
ATOM 742 N N . ILE A 1 105 ? -11.099 -3.565 -5.061 1.00 92.38 105 ILE A N 1
ATOM 743 C CA . ILE A 1 105 ? -9.915 -2.842 -5.530 1.00 92.38 105 ILE A CA 1
ATOM 744 C C . ILE A 1 105 ? -9.679 -3.242 -6.982 1.00 92.38 105 ILE A C 1
ATOM 746 O O . ILE A 1 105 ? -9.578 -4.429 -7.292 1.00 92.38 105 ILE A O 1
ATOM 750 N N . MET A 1 106 ? -9.606 -2.253 -7.866 1.00 92.00 106 MET A N 1
ATOM 751 C CA . MET A 1 106 ? -9.384 -2.454 -9.292 1.00 92.00 106 MET A CA 1
ATOM 752 C C . MET A 1 106 ? -7.969 -2.044 -9.678 1.00 92.0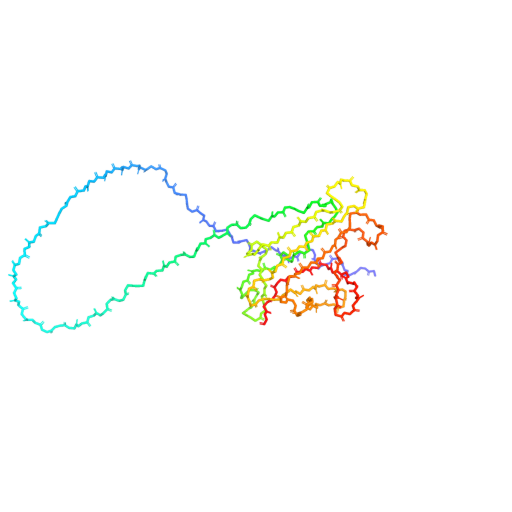0 106 MET A C 1
ATOM 754 O O . MET A 1 106 ? -7.488 -0.992 -9.259 1.00 92.00 106 MET A O 1
ATOM 758 N N . PHE A 1 107 ? -7.341 -2.849 -10.531 1.00 91.50 107 PHE A N 1
ATOM 759 C CA . PHE A 1 107 ? -6.081 -2.523 -11.187 1.00 91.50 107 PHE A CA 1
ATOM 760 C C . PHE A 1 107 ? -6.275 -2.534 -12.702 1.00 91.50 107 PHE A C 1
ATOM 762 O O . PHE A 1 107 ? -6.922 -3.433 -13.241 1.00 91.50 107 PHE A O 1
ATOM 769 N N . ARG A 1 108 ? -5.706 -1.548 -13.396 1.00 90.94 108 ARG A N 1
ATOM 770 C CA . ARG A 1 108 ? -5.743 -1.444 -14.861 1.00 90.94 108 ARG A CA 1
ATOM 771 C C . ARG A 1 108 ? -4.380 -1.028 -15.396 1.00 90.94 108 ARG A C 1
ATOM 773 O O . ARG A 1 108 ? -3.737 -0.176 -14.799 1.00 90.94 108 ARG A O 1
ATOM 780 N N . ARG A 1 109 ? -3.968 -1.579 -16.539 1.00 88.62 109 ARG A N 1
ATOM 781 C CA . ARG A 1 109 ? -2.800 -1.104 -17.294 1.00 88.62 109 ARG A CA 1
ATOM 782 C C . ARG A 1 109 ? -3.227 -0.111 -18.374 1.00 88.62 109 ARG A C 1
ATOM 784 O O . ARG A 1 109 ? -4.291 -0.276 -18.969 1.00 88.62 109 ARG A O 1
ATOM 791 N N . TYR A 1 110 ? -2.412 0.904 -18.627 1.00 83.69 110 TYR A N 1
ATOM 792 C CA . TYR A 1 110 ? -2.570 1.847 -19.727 1.00 83.69 110 TYR A CA 1
ATOM 793 C C . TYR A 1 110 ? -1.203 2.156 -20.373 1.00 83.69 110 TYR A C 1
ATOM 795 O O . TYR A 1 110 ? -0.258 2.376 -19.633 1.00 83.69 110 TYR A O 1
ATOM 803 N N . PRO A 1 111 ? -1.067 2.199 -21.709 1.00 80.69 111 PRO A N 1
ATOM 804 C CA . PRO A 1 111 ? -1.974 1.547 -22.648 1.00 80.69 111 PRO A CA 1
ATOM 805 C C . PRO A 1 111 ? -2.117 0.054 -22.301 1.00 80.69 111 PRO A C 1
ATOM 807 O O . PRO A 1 111 ? -1.328 -0.509 -21.546 1.00 80.69 111 PRO A O 1
ATOM 810 N N . GLU A 1 112 ? -3.173 -0.590 -22.790 1.00 72.12 112 GLU A N 1
ATOM 811 C CA . GLU A 1 112 ? -3.388 -2.023 -22.521 1.00 72.12 112 GLU A CA 1
ATOM 812 C C . GLU A 1 112 ? -2.332 -2.900 -23.215 1.00 72.12 112 GLU A C 1
ATOM 814 O O . GLU A 1 112 ? -2.096 -4.042 -22.823 1.00 72.12 112 GLU A O 1
ATOM 819 N N . GLU A 1 113 ? -1.658 -2.339 -24.217 1.00 67.31 113 GLU A N 1
ATOM 820 C CA . GLU A 1 113 ? -0.541 -2.954 -24.917 1.00 67.31 113 GLU A CA 1
ATOM 821 C C . GLU A 1 113 ? 0.740 -2.946 -24.073 1.00 67.31 113 GLU A C 1
ATOM 823 O O . GLU A 1 113 ? 0.988 -2.059 -23.257 1.00 67.31 113 GLU A O 1
ATOM 828 N N . THR A 1 114 ? 1.601 -3.936 -24.303 1.00 64.75 114 THR A N 1
ATOM 829 C CA . THR A 1 114 ? 2.931 -4.031 -23.691 1.00 64.75 114 THR A CA 1
ATOM 830 C C . THR A 1 114 ? 3.895 -3.051 -24.361 1.00 64.75 114 THR A C 1
ATOM 832 O O . THR A 1 114 ? 4.804 -3.456 -25.087 1.00 64.75 114 THR A O 1
ATOM 835 N N . THR A 1 115 ? 3.677 -1.755 -24.170 1.00 66.44 115 THR A N 1
ATOM 836 C CA . THR A 1 115 ? 4.636 -0.722 -24.565 1.00 66.44 115 THR A CA 1
ATOM 837 C C . THR A 1 115 ? 5.612 -0.459 -23.423 1.00 66.44 115 THR A C 1
ATOM 839 O O . THR A 1 115 ? 5.352 -0.801 -22.268 1.00 66.44 115 THR A O 1
ATOM 842 N N . ALA A 1 116 ? 6.760 0.144 -23.742 1.00 64.69 116 ALA A N 1
ATOM 843 C CA . ALA A 1 116 ? 7.685 0.605 -22.713 1.00 64.69 116 ALA A CA 1
ATOM 844 C C . ALA A 1 116 ? 6.973 1.569 -21.746 1.00 64.69 116 ALA A C 1
ATOM 846 O O . ALA A 1 116 ? 7.179 1.485 -20.549 1.00 64.69 116 ALA A O 1
ATOM 847 N N . ASP A 1 117 ? 6.043 2.392 -22.218 1.00 71.31 117 ASP A N 1
ATOM 848 C CA . ASP A 1 117 ? 5.363 3.423 -21.421 1.00 71.31 117 ASP A CA 1
ATOM 849 C C . ASP A 1 117 ? 4.126 2.932 -20.658 1.00 71.31 117 ASP A C 1
ATOM 851 O O . ASP A 1 117 ? 3.187 3.693 -20.426 1.00 71.31 117 ASP A O 1
ATOM 855 N N . ALA A 1 118 ? 4.086 1.650 -20.293 1.00 80.94 118 ALA A N 1
ATOM 856 C CA . ALA A 1 118 ? 2.967 1.108 -19.542 1.00 80.94 118 ALA A CA 1
ATOM 857 C C . ALA A 1 118 ? 2.911 1.693 -18.116 1.00 80.94 118 ALA A C 1
ATOM 859 O O . ALA A 1 118 ? 3.868 1.610 -17.343 1.00 80.94 118 ALA A O 1
ATOM 860 N N . GLN A 1 119 ? 1.752 2.234 -17.751 1.00 88.50 119 GLN A N 1
ATOM 861 C CA . GLN A 1 119 ? 1.381 2.644 -16.401 1.00 88.50 119 GLN A CA 1
ATOM 862 C C . GLN A 1 119 ? 0.304 1.706 -15.847 1.00 88.50 119 GLN A C 1
ATOM 864 O O . GLN A 1 119 ? -0.614 1.288 -16.556 1.00 88.50 119 GLN A O 1
ATOM 869 N N . CYS A 1 120 ? 0.380 1.397 -14.560 1.00 91.69 120 CYS A N 1
ATOM 870 C CA . CYS A 1 120 ? -0.691 0.774 -13.806 1.00 91.69 120 CYS A CA 1
ATOM 871 C C . CYS A 1 120 ? -1.430 1.794 -12.981 1.00 91.69 120 CYS A C 1
ATOM 873 O O . CYS A 1 120 ? -0.825 2.594 -12.285 1.00 91.69 120 CYS A O 1
ATOM 875 N N . VAL A 1 121 ? -2.748 1.697 -13.007 1.00 92.44 121 VAL A N 1
ATOM 876 C CA . VAL A 1 121 ? -3.653 2.504 -12.208 1.00 92.44 121 VAL A CA 1
ATOM 877 C C . VAL A 1 121 ? -4.333 1.595 -11.199 1.00 92.44 121 VAL A C 1
ATOM 879 O O . VAL A 1 121 ? -4.848 0.536 -11.565 1.00 92.44 121 VAL A O 1
ATOM 882 N N . ILE A 1 122 ? -4.338 2.011 -9.937 1.00 94.25 122 ILE A N 1
ATOM 883 C CA . ILE A 1 122 ? -5.177 1.433 -8.886 1.00 94.25 122 ILE A CA 1
ATOM 884 C C . ILE A 1 122 ? -6.378 2.349 -8.669 1.00 94.25 122 ILE A C 1
ATOM 886 O O . ILE A 1 122 ? -6.223 3.567 -8.616 1.00 94.25 122 ILE A O 1
ATOM 890 N N . THR A 1 123 ? -7.571 1.780 -8.513 1.00 94.12 123 THR A N 1
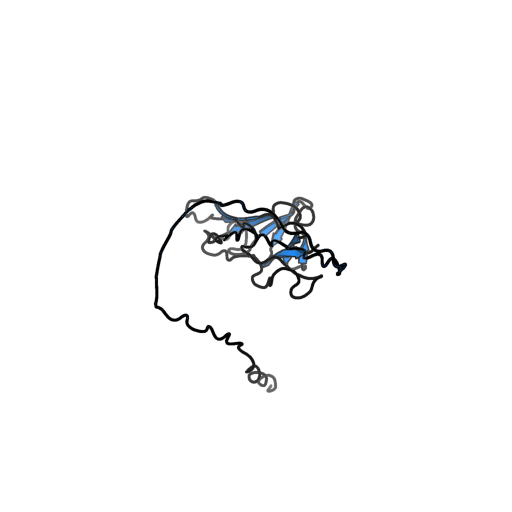ATOM 891 C CA . THR A 1 123 ? -8.785 2.536 -8.187 1.00 94.12 123 THR A CA 1
ATOM 892 C C . THR A 1 123 ? -9.646 1.769 -7.194 1.00 94.12 123 THR A C 1
ATOM 894 O O . THR A 1 123 ? -9.890 0.575 -7.370 1.00 94.12 123 THR A O 1
ATOM 897 N N . PHE A 1 124 ? -10.116 2.442 -6.146 1.00 94.25 124 PHE A N 1
ATOM 898 C CA . PHE A 1 124 ? -11.051 1.872 -5.172 1.00 94.25 124 PHE A CA 1
ATOM 899 C C . PHE A 1 124 ? -11.762 2.970 -4.377 1.00 94.25 124 PHE A C 1
ATOM 901 O O . PHE A 1 124 ? -11.340 4.125 -4.374 1.00 94.25 124 PHE A O 1
ATOM 908 N N . SER A 1 125 ? -12.817 2.597 -3.657 1.00 94.81 125 SER A N 1
ATOM 909 C CA . SER A 1 125 ? -13.439 3.437 -2.631 1.00 94.81 125 SER A CA 1
ATOM 910 C C . SER A 1 125 ? -13.378 2.704 -1.298 1.00 94.81 125 SER A C 1
ATOM 912 O O . SER A 1 125 ? -13.650 1.502 -1.242 1.00 94.81 125 SER A O 1
ATOM 914 N N . CYS A 1 126 ? -13.012 3.413 -0.233 1.00 94.94 126 CYS A N 1
ATOM 915 C CA . CYS A 1 126 ? -12.977 2.820 1.097 1.00 94.94 126 CYS A CA 1
ATOM 916 C C . CYS A 1 126 ? -14.388 2.448 1.587 1.00 94.94 126 CYS A C 1
ATOM 918 O O . CYS A 1 126 ? -15.355 3.143 1.260 1.00 94.94 126 CYS A O 1
ATOM 920 N N . PRO A 1 127 ? -14.532 1.358 2.365 1.00 94.44 127 PRO A N 1
ATOM 921 C CA . PRO A 1 127 ? -15.810 0.996 2.961 1.00 94.44 127 PRO A CA 1
ATOM 922 C C . PRO A 1 127 ? -16.285 2.073 3.946 1.00 94.44 127 PRO A C 1
ATOM 924 O O . PRO A 1 127 ? -15.490 2.834 4.504 1.00 94.44 127 PRO A O 1
ATOM 927 N N . ALA A 1 128 ? -17.598 2.124 4.180 1.00 93.44 128 ALA A N 1
ATOM 928 C CA . ALA A 1 128 ? -18.201 3.095 5.090 1.00 93.44 128 ALA A CA 1
ATOM 929 C C . ALA A 1 128 ? -17.537 3.073 6.483 1.00 93.44 128 ALA A C 1
ATOM 931 O O . ALA A 1 128 ? -17.237 2.008 7.021 1.00 93.44 128 ALA A O 1
ATOM 932 N N . GLY A 1 129 ? -17.310 4.260 7.056 1.00 93.44 129 GLY A N 1
ATOM 933 C CA . GLY A 1 129 ? -16.611 4.432 8.338 1.00 93.44 129 GLY A CA 1
ATOM 934 C C . GLY A 1 129 ? -15.080 4.429 8.243 1.00 93.44 129 GLY A C 1
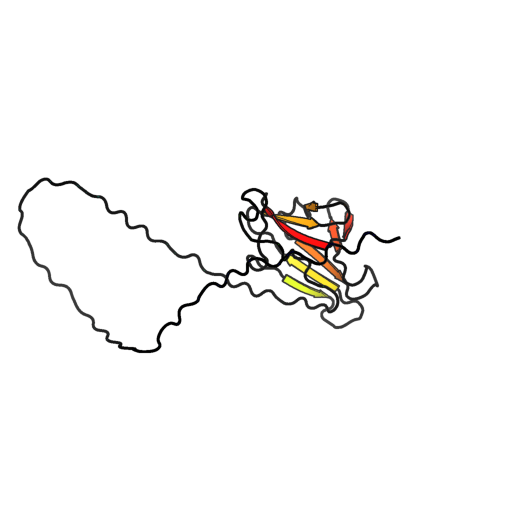ATOM 935 O O . GLY A 1 129 ? -14.413 4.553 9.268 1.00 93.44 129 GLY A O 1
ATOM 936 N N . THR A 1 130 ? -14.515 4.308 7.037 1.00 95.75 130 THR A N 1
ATOM 937 C CA . THR A 1 130 ? -13.067 4.391 6.802 1.00 95.75 130 THR A CA 1
ATOM 938 C C . THR A 1 130 ? -12.716 5.412 5.721 1.00 95.75 130 THR A C 1
ATOM 940 O O . THR A 1 130 ? -13.534 5.715 4.855 1.00 95.75 130 THR A O 1
ATOM 943 N N . ALA A 1 131 ? -11.493 5.940 5.771 1.00 96.50 131 ALA A N 1
ATOM 944 C CA . ALA A 1 131 ? -10.917 6.865 4.798 1.00 96.50 131 ALA A CA 1
ATOM 945 C C . ALA A 1 131 ? -9.595 6.324 4.247 1.00 96.50 131 ALA A C 1
ATOM 947 O O . ALA A 1 131 ? -8.860 5.624 4.942 1.00 96.50 131 ALA A O 1
ATOM 948 N N . ALA A 1 132 ? -9.273 6.672 3.002 1.00 96.75 132 ALA A N 1
ATOM 949 C CA . ALA A 1 132 ? -7.988 6.350 2.393 1.00 96.75 132 ALA A CA 1
ATOM 950 C C . ALA A 1 132 ? -6.864 7.221 2.982 1.00 96.75 132 ALA A C 1
ATOM 952 O O . ALA A 1 132 ? -6.925 8.449 2.907 1.00 96.75 132 ALA A O 1
ATOM 953 N N . TYR A 1 133 ? -5.820 6.578 3.505 1.00 96.62 133 TYR A N 1
ATOM 954 C CA . TYR A 1 133 ? -4.599 7.207 4.009 1.00 96.62 133 TYR 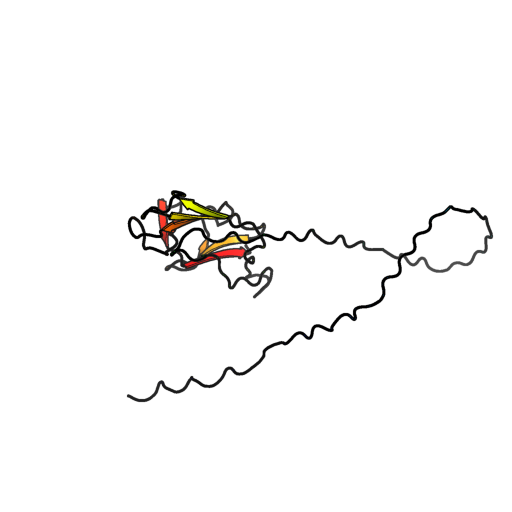A CA 1
ATOM 955 C C . TYR A 1 133 ? -3.362 6.665 3.295 1.00 96.62 133 TYR A C 1
ATOM 957 O O . TYR A 1 133 ? -3.180 5.449 3.190 1.00 96.62 133 TYR A O 1
ATOM 965 N N . LEU A 1 134 ? -2.512 7.578 2.824 1.00 96.12 134 LEU A N 1
ATOM 966 C CA . LEU A 1 134 ? -1.258 7.298 2.135 1.00 96.12 134 LEU A CA 1
ATOM 967 C C . LEU A 1 134 ? -0.083 7.440 3.099 1.00 96.12 134 LEU A C 1
ATOM 969 O O . LEU A 1 134 ? 0.053 8.467 3.762 1.00 96.12 134 LEU A O 1
ATOM 973 N N . LEU A 1 135 ? 0.813 6.457 3.115 1.00 96.00 135 LEU A N 1
ATOM 974 C CA . LEU A 1 135 ? 2.105 6.564 3.782 1.00 96.00 135 LEU A CA 1
ATOM 975 C C . LEU A 1 135 ? 3.145 7.134 2.812 1.00 96.00 135 LEU A C 1
ATOM 977 O O . LEU A 1 135 ? 3.673 6.424 1.950 1.00 96.00 135 LEU A O 1
ATOM 981 N N . THR A 1 136 ? 3.438 8.418 2.976 1.00 93.69 136 THR A N 1
ATOM 982 C CA . THR A 1 136 ? 4.411 9.179 2.180 1.00 93.69 136 THR A CA 1
ATOM 983 C C . THR A 1 136 ? 5.712 9.392 2.962 1.00 93.69 136 THR A C 1
ATOM 985 O O . THR A 1 136 ? 5.800 9.059 4.145 1.00 93.69 136 THR A O 1
ATOM 988 N N . ILE A 1 137 ? 6.721 10.007 2.336 1.00 90.88 137 ILE A N 1
ATOM 989 C CA . ILE A 1 137 ? 7.979 10.371 3.016 1.00 90.88 137 ILE A CA 1
ATOM 990 C C . ILE A 1 137 ? 7.787 11.373 4.169 1.00 90.88 137 ILE A C 1
ATOM 992 O O . ILE A 1 137 ? 8.579 11.385 5.108 1.00 90.88 137 ILE A O 1
ATOM 996 N N . VAL A 1 138 ? 6.733 12.195 4.127 1.00 89.25 138 VAL A N 1
ATOM 997 C CA . VAL A 1 138 ? 6.418 13.168 5.190 1.00 89.25 138 VAL A CA 1
ATOM 998 C C . VAL A 1 138 ? 5.513 12.588 6.281 1.00 89.25 138 VAL A C 1
ATOM 1000 O O . VAL A 1 138 ? 5.186 13.283 7.240 1.00 89.25 138 VAL A O 1
ATOM 1003 N N . GLY A 1 139 ? 5.120 11.318 6.153 1.00 92.81 139 GLY A N 1
ATOM 1004 C CA . GLY A 1 139 ? 4.226 10.626 7.073 1.00 92.81 139 GLY A CA 1
ATOM 1005 C C . GLY A 1 139 ? 2.911 10.199 6.426 1.00 92.81 139 GLY A C 1
ATOM 1006 O O . GLY A 1 139 ? 2.769 10.149 5.200 1.00 92.81 139 GLY A O 1
ATOM 1007 N N . GLU A 1 140 ? 1.954 9.847 7.280 1.00 93.69 140 GLU A N 1
ATOM 1008 C CA . GLU A 1 140 ? 0.614 9.439 6.870 1.00 93.69 140 GLU A CA 1
ATOM 1009 C C . GLU A 1 140 ? -0.259 10.663 6.564 1.00 93.69 140 GLU A C 1
ATOM 1011 O O . GLU A 1 140 ? -0.430 11.541 7.410 1.00 93.69 140 GLU A O 1
ATOM 1016 N N . LEU A 1 141 ? -0.827 10.708 5.360 1.00 92.81 141 LEU A N 1
ATOM 1017 C CA . LEU A 1 141 ? -1.706 11.780 4.897 1.00 92.81 141 LEU A CA 1
ATOM 1018 C C . LEU A 1 141 ? -3.048 11.201 4.436 1.00 92.81 141 LEU A C 1
ATOM 1020 O O . LEU A 1 141 ? -3.055 10.168 3.761 1.00 92.81 141 LEU A O 1
ATOM 1024 N N . PRO A 1 142 ? -4.189 11.840 4.745 1.00 93.50 142 PRO A N 1
ATOM 1025 C CA . PRO A 1 142 ? -5.453 11.460 4.125 1.00 93.50 142 PRO A CA 1
ATOM 1026 C C . PRO A 1 142 ? -5.394 11.749 2.621 1.00 93.50 142 PRO A C 1
ATOM 1028 O O . PRO A 1 142 ? -4.758 12.715 2.204 1.00 93.50 142 PRO A O 1
ATOM 1031 N N . ALA A 1 143 ? -6.073 10.946 1.803 1.00 93.31 143 ALA A N 1
ATOM 1032 C CA . ALA A 1 143 ? -6.199 11.215 0.372 1.00 93.31 143 ALA A CA 1
ATOM 1033 C C . ALA A 1 143 ? -7.095 12.447 0.098 1.00 93.31 143 ALA A C 1
ATOM 1035 O O . ALA A 1 143 ? -7.561 13.134 1.013 1.00 93.31 143 ALA A O 1
ATOM 1036 N N . ASN A 1 144 ? -7.373 12.730 -1.180 1.00 87.62 144 ASN A N 1
ATOM 1037 C CA . ASN A 1 144 ? -8.257 13.839 -1.569 1.00 87.62 144 ASN A CA 1
ATOM 1038 C C . ASN A 1 144 ? -9.618 13.698 -0.865 1.00 87.62 144 ASN A C 1
ATOM 1040 O O . ASN A 1 144 ? -10.097 12.587 -0.629 1.00 87.62 144 ASN A O 1
ATOM 1044 N N . PHE A 1 145 ? -10.237 14.832 -0.525 1.00 87.62 145 PHE A N 1
ATOM 1045 C CA . PHE A 1 145 ? -11.521 14.873 0.189 1.00 87.62 145 PHE A CA 1
ATOM 1046 C C . PHE A 1 145 ? -11.500 14.109 1.529 1.00 87.62 145 PHE A C 1
ATOM 1048 O O . PHE A 1 145 ? -12.460 13.429 1.891 1.00 87.62 145 PHE A O 1
ATOM 1055 N N . GLY A 1 146 ? -10.372 14.165 2.247 1.00 90.44 146 GLY A N 1
ATOM 1056 C CA . GLY A 1 146 ? -10.196 13.459 3.519 1.00 90.44 146 GLY A CA 1
ATOM 1057 C C . GLY A 1 146 ? -10.187 11.932 3.383 1.00 90.44 146 GLY A C 1
ATOM 1058 O O . GLY A 1 146 ? -10.422 11.242 4.365 1.00 90.44 146 GLY A O 1
ATOM 1059 N N . GLY A 1 147 ? -9.978 11.399 2.174 1.00 91.75 147 GLY A N 1
ATOM 1060 C CA . GLY A 1 147 ? -9.997 9.961 1.901 1.00 91.75 147 GLY A CA 1
ATOM 1061 C C . GLY A 1 147 ? -11.388 9.336 1.757 1.00 91.75 147 GLY A C 1
ATOM 1062 O O . GLY A 1 147 ? -11.481 8.113 1.710 1.00 91.75 147 GLY A O 1
ATOM 1063 N N . THR A 1 148 ? -12.452 10.143 1.679 1.00 92.50 148 THR A N 1
ATOM 1064 C CA . THR A 1 148 ? -13.853 9.671 1.584 1.00 92.50 148 THR A CA 1
ATOM 1065 C C . THR A 1 148 ? -14.327 9.381 0.157 1.00 92.50 148 THR A C 1
ATOM 1067 O O . THR A 1 148 ? -15.375 8.766 -0.035 1.00 92.50 148 THR A O 1
ATOM 1070 N N . GLY A 1 149 ? -13.586 9.843 -0.850 1.00 89.75 149 GLY A N 1
ATOM 1071 C CA . GLY A 1 149 ? -13.927 9.658 -2.257 1.00 89.75 149 GLY A CA 1
ATOM 1072 C C . GLY A 1 149 ? -13.332 8.392 -2.869 1.00 89.75 149 GLY A C 1
ATOM 1073 O O . GLY A 1 149 ? -12.663 7.594 -2.211 1.00 89.75 149 GLY A O 1
ATOM 1074 N N . THR A 1 150 ? -13.534 8.245 -4.176 1.00 93.19 150 THR A N 1
ATOM 1075 C CA . THR A 1 150 ? -12.776 7.275 -4.966 1.00 93.19 150 THR A CA 1
ATOM 1076 C C . THR A 1 150 ? -11.310 7.687 -5.000 1.00 93.19 150 THR A C 1
ATOM 1078 O O . THR A 1 150 ? -10.962 8.798 -5.402 1.00 93.19 150 THR A O 1
ATOM 1081 N N . PHE A 1 151 ? -10.452 6.773 -4.573 1.00 94.00 151 PHE A N 1
ATOM 1082 C CA . PHE A 1 151 ? -9.011 6.889 -4.662 1.00 94.00 151 PHE A CA 1
ATOM 1083 C C . PHE A 1 151 ? -8.538 6.398 -6.029 1.00 94.00 151 PHE A C 1
ATOM 1085 O O . PHE A 1 151 ? -9.002 5.361 -6.505 1.00 94.00 151 PHE A O 1
ATOM 1092 N N . SER A 1 152 ? -7.588 7.112 -6.633 1.00 94.19 152 SER A N 1
ATOM 1093 C CA . SER A 1 152 ? -6.887 6.666 -7.836 1.00 94.19 152 SER A CA 1
ATOM 1094 C C . SER A 1 152 ? -5.428 7.096 -7.792 1.00 94.19 152 SER A C 1
ATOM 1096 O O . SER A 1 152 ? -5.154 8.264 -7.533 1.00 94.19 152 SER A O 1
ATOM 1098 N N . ALA A 1 153 ? -4.514 6.174 -8.074 1.00 94.56 153 ALA A N 1
ATOM 1099 C CA . ALA A 1 153 ? -3.074 6.424 -8.152 1.00 94.56 153 ALA A CA 1
ATOM 1100 C C . ALA A 1 153 ? -2.464 5.649 -9.319 1.00 94.56 153 ALA A C 1
ATOM 1102 O O . ALA A 1 153 ? -3.056 4.667 -9.776 1.00 94.56 153 ALA A O 1
ATOM 1103 N N . ASP A 1 154 ? -1.285 6.069 -9.765 1.00 93.50 154 ASP A N 1
ATOM 1104 C CA . ASP A 1 154 ? -0.551 5.443 -10.858 1.00 93.50 154 ASP A CA 1
ATOM 1105 C C . ASP A 1 154 ? 0.840 4.962 -10.431 1.00 93.50 154 ASP A C 1
ATOM 1107 O O . ASP A 1 154 ? 1.436 5.465 -9.485 1.00 93.50 154 ASP A O 1
ATOM 1111 N N . CYS A 1 155 ? 1.340 3.939 -11.113 1.00 93.69 155 CYS A N 1
ATOM 1112 C CA . CYS A 1 155 ? 2.699 3.433 -11.001 1.00 93.69 155 CYS A CA 1
ATOM 1113 C C . CYS A 1 155 ? 3.198 3.076 -12.397 1.00 93.69 155 CYS A C 1
ATOM 1115 O O . CYS A 1 155 ? 2.490 2.428 -13.165 1.00 93.69 155 CYS A O 1
ATOM 1117 N N . TRP A 1 156 ? 4.411 3.492 -12.736 1.00 90.75 156 TRP A N 1
ATOM 1118 C CA . TRP A 1 156 ? 4.970 3.292 -14.070 1.00 90.75 156 TRP A CA 1
ATOM 1119 C C . TRP A 1 156 ? 5.883 2.064 -14.112 1.00 90.75 156 TRP A C 1
ATOM 1121 O O . TRP A 1 156 ? 6.688 1.852 -13.204 1.00 90.75 156 TRP A O 1
ATOM 1131 N N . ASP A 1 157 ? 5.791 1.267 -15.181 1.00 86.06 157 ASP A N 1
ATOM 1132 C CA . ASP A 1 157 ? 6.742 0.176 -15.444 1.00 86.06 157 ASP A CA 1
ATOM 1133 C C . ASP A 1 157 ? 8.064 0.694 -16.033 1.00 86.06 157 ASP A C 1
ATOM 1135 O O . ASP A 1 157 ? 9.073 -0.008 -16.002 1.00 86.06 157 ASP A O 1
ATOM 1139 N N . THR A 1 158 ? 8.101 1.922 -16.555 1.00 83.81 158 THR A N 1
ATOM 1140 C CA . THR A 1 158 ? 9.332 2.556 -17.047 1.00 83.81 158 THR A CA 1
ATOM 1141 C C . THR A 1 158 ? 9.474 3.997 -16.587 1.00 83.81 158 THR A C 1
ATOM 1143 O O . THR A 1 158 ? 8.532 4.643 -16.141 1.00 83.81 158 THR A O 1
ATOM 1146 N N . GLY A 1 159 ? 10.711 4.490 -16.649 1.00 73.31 159 GLY A N 1
ATOM 1147 C CA . GLY A 1 159 ? 11.138 5.693 -15.941 1.00 73.31 159 GLY A CA 1
ATOM 1148 C C . GLY A 1 159 ? 10.876 6.998 -16.676 1.00 73.31 159 GLY A C 1
ATOM 1149 O O . GLY A 1 159 ? 11.581 7.968 -16.421 1.00 73.31 159 GLY A O 1
ATOM 1150 N N . ASN A 1 160 ? 9.945 7.022 -17.631 1.00 67.50 160 ASN A N 1
ATOM 1151 C CA . ASN A 1 160 ? 9.821 8.163 -18.536 1.00 67.50 160 ASN A CA 1
ATOM 1152 C C . ASN A 1 160 ? 9.223 9.407 -17.864 1.00 67.50 160 ASN A C 1
ATOM 1154 O O . ASN A 1 160 ? 9.547 10.522 -18.267 1.00 67.50 160 ASN A O 1
ATOM 1158 N N . PHE A 1 161 ? 8.411 9.229 -16.820 1.00 70.19 161 PHE A N 1
ATOM 1159 C CA . PHE A 1 161 ? 7.762 10.339 -16.109 1.00 70.19 161 PHE A CA 1
ATOM 1160 C C . PHE A 1 161 ? 7.914 10.266 -14.590 1.00 70.19 161 PHE A C 1
ATOM 1162 O O . PHE A 1 161 ? 8.035 11.306 -13.952 1.00 70.19 161 PHE A O 1
ATOM 1169 N N . ASN A 1 162 ? 7.971 9.055 -14.033 1.00 78.50 162 ASN A N 1
ATOM 1170 C CA . ASN A 1 162 ? 8.126 8.785 -12.606 1.00 78.50 162 ASN A CA 1
ATOM 1171 C C . ASN A 1 162 ? 9.167 7.681 -12.392 1.00 78.50 162 ASN A C 1
ATOM 1173 O O . ASN A 1 162 ? 9.564 6.989 -13.330 1.00 78.50 162 ASN A O 1
ATOM 1177 N N . THR A 1 163 ? 9.610 7.491 -11.151 1.00 89.19 163 THR A N 1
ATOM 1178 C CA . THR A 1 163 ? 10.507 6.377 -10.818 1.00 89.19 163 THR A CA 1
ATOM 1179 C C . THR A 1 163 ? 9.769 5.045 -11.033 1.00 89.19 163 THR A C 1
ATOM 1181 O O . THR A 1 163 ? 8.695 4.866 -10.456 1.00 89.19 163 THR A O 1
ATOM 1184 N N . PRO A 1 164 ? 10.309 4.095 -11.825 1.00 89.50 164 PRO A N 1
ATOM 1185 C CA . PRO A 1 164 ? 9.647 2.815 -12.068 1.00 89.50 164 PRO A CA 1
ATOM 1186 C C . PRO A 1 164 ? 9.319 2.079 -10.770 1.00 89.50 164 PRO A C 1
ATOM 1188 O O . PRO A 1 164 ? 10.155 2.008 -9.868 1.00 89.50 164 PRO A O 1
ATOM 1191 N N . GLY A 1 165 ? 8.122 1.501 -10.682 1.00 91.00 165 GLY A N 1
ATOM 1192 C CA . GLY A 1 165 ? 7.683 0.738 -9.509 1.00 91.00 165 GLY A CA 1
ATOM 1193 C C . GLY A 1 165 ? 7.271 1.574 -8.294 1.00 91.00 165 GLY A C 1
ATOM 1194 O O . GLY A 1 165 ? 6.841 0.998 -7.293 1.00 91.00 165 GLY A O 1
ATOM 1195 N N . VAL A 1 166 ? 7.385 2.904 -8.358 1.00 93.81 166 VAL A N 1
ATOM 1196 C CA . VAL A 1 166 ? 6.909 3.813 -7.309 1.00 93.81 166 VAL A CA 1
ATOM 1197 C C . VAL A 1 166 ? 5.478 4.231 -7.621 1.00 93.81 166 VAL A C 1
ATOM 1199 O O . VAL A 1 166 ? 5.153 4.567 -8.759 1.00 93.81 166 VAL A O 1
ATOM 1202 N N . TRP A 1 167 ? 4.621 4.193 -6.602 1.00 95.06 167 TRP A N 1
ATOM 1203 C CA . TRP A 1 167 ? 3.257 4.683 -6.714 1.00 95.06 167 TRP A CA 1
ATOM 1204 C C . TRP A 1 167 ? 3.195 6.177 -6.442 1.00 95.06 167 TRP A C 1
ATOM 1206 O O . TRP A 1 167 ? 3.665 6.652 -5.406 1.00 95.06 167 TRP A O 1
ATOM 1216 N N . THR A 1 168 ? 2.536 6.887 -7.345 1.00 94.25 168 THR A N 1
ATOM 1217 C CA . THR A 1 168 ? 2.353 8.327 -7.307 1.00 94.25 168 THR A CA 1
ATOM 1218 C C . THR A 1 168 ? 0.861 8.642 -7.258 1.00 94.25 168 THR A C 1
ATOM 1220 O O . THR A 1 168 ? 0.032 8.031 -7.933 1.00 94.25 168 THR A O 1
ATOM 1223 N N . TYR A 1 169 ? 0.494 9.583 -6.394 1.00 93.81 169 TYR A N 1
ATOM 1224 C CA . TYR A 1 169 ? -0.878 10.031 -6.209 1.00 93.81 169 TYR A CA 1
ATOM 1225 C C . TYR A 1 169 ? -0.984 11.538 -6.419 1.00 93.81 169 TYR A C 1
ATOM 1227 O O . TYR A 1 169 ? -0.228 12.312 -5.830 1.00 93.81 169 TYR A O 1
ATOM 1235 N N . TYR A 1 170 ? -1.955 11.963 -7.225 1.00 91.31 170 TYR A N 1
ATOM 1236 C CA . TYR A 1 170 ? -2.185 13.375 -7.507 1.00 91.31 170 TYR A CA 1
ATOM 1237 C C . TYR A 1 170 ? -3.206 13.989 -6.538 1.00 91.31 170 TYR A C 1
ATOM 1239 O O . TYR A 1 170 ? -4.402 13.678 -6.550 1.00 91.31 170 TYR A O 1
ATOM 1247 N N . PHE A 1 171 ? -2.742 14.905 -5.692 1.00 86.31 171 PHE A N 1
ATOM 1248 C CA . PHE A 1 171 ? -3.592 15.677 -4.795 1.00 86.31 171 PHE A CA 1
ATOM 1249 C C . PHE A 1 171 ? -4.199 16.878 -5.526 1.00 86.31 171 PHE A C 1
ATOM 1251 O O . PHE A 1 171 ? -3.552 17.914 -5.692 1.00 86.31 171 PHE A O 1
ATOM 1258 N N . PHE A 1 172 ? -5.476 16.774 -5.908 1.00 80.56 172 PHE A N 1
ATOM 1259 C CA . PHE A 1 172 ? -6.198 17.836 -6.616 1.00 80.56 172 PHE A CA 1
ATOM 1260 C C . PHE A 1 172 ? -6.274 19.137 -5.813 1.00 80.56 172 PHE A C 1
ATOM 1262 O O . PHE A 1 172 ? -6.231 20.213 -6.399 1.00 80.56 172 PHE A O 1
ATOM 1269 N N . ALA A 1 173 ? -6.350 19.051 -4.480 1.00 75.56 173 ALA A N 1
ATOM 1270 C CA . ALA A 1 173 ? -6.434 20.228 -3.614 1.00 75.56 173 ALA A CA 1
ATOM 1271 C C . ALA A 1 173 ? -5.184 21.127 -3.683 1.00 75.56 173 ALA A C 1
ATOM 1273 O O . ALA A 1 173 ? -5.287 22.326 -3.437 1.00 75.56 173 ALA A O 1
ATOM 1274 N N . TYR A 1 174 ? -4.023 20.557 -4.023 1.00 75.12 174 TYR A N 1
ATOM 1275 C CA . TY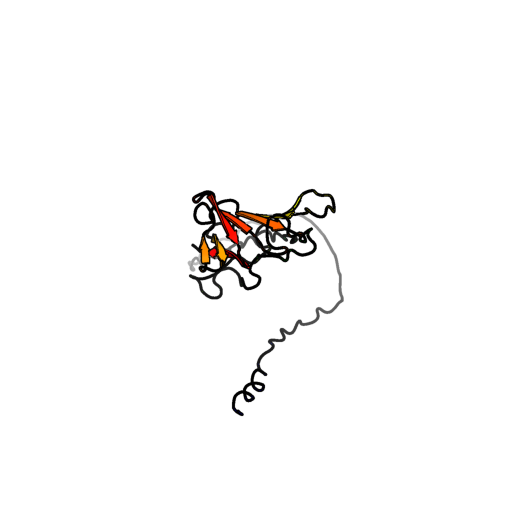R A 1 174 ? -2.732 21.256 -4.022 1.00 75.12 174 TYR A CA 1
ATOM 1276 C C . TYR A 1 174 ? -2.052 21.291 -5.395 1.00 75.12 174 TYR A C 1
ATOM 1278 O O . TYR A 1 174 ? -1.019 21.935 -5.545 1.00 75.12 174 TYR A O 1
ATOM 1286 N N . GLY A 1 175 ? -2.605 20.593 -6.392 1.00 82.94 175 GLY A N 1
ATOM 1287 C CA . GLY A 1 175 ? -1.994 20.456 -7.713 1.00 82.94 175 GLY A CA 1
ATOM 1288 C C . GLY A 1 175 ? -0.652 19.714 -7.696 1.00 82.94 175 GLY A C 1
ATOM 1289 O O . GLY A 1 175 ? 0.163 19.911 -8.594 1.00 82.94 175 GLY A O 1
ATOM 1290 N N . ALA A 1 176 ? -0.409 18.896 -6.669 1.00 85.56 176 ALA A N 1
ATOM 1291 C CA . ALA A 1 176 ? 0.873 18.253 -6.407 1.00 85.56 176 ALA A CA 1
ATOM 1292 C C . ALA A 1 176 ? 0.762 16.727 -6.476 1.00 85.56 176 ALA A C 1
ATOM 1294 O O . ALA A 1 176 ? -0.233 16.140 -6.046 1.00 85.56 176 ALA A O 1
ATOM 1295 N N . ALA A 1 177 ? 1.808 16.092 -6.998 1.00 89.38 177 ALA A N 1
ATOM 1296 C CA . ALA A 1 177 ? 1.977 14.647 -6.991 1.00 89.38 177 ALA A CA 1
ATOM 1297 C C . ALA A 1 177 ? 2.811 14.225 -5.775 1.00 89.38 177 ALA A C 1
ATOM 1299 O O . ALA A 1 177 ? 3.790 14.890 -5.433 1.00 89.38 177 ALA A O 1
ATOM 1300 N N . TYR A 1 178 ? 2.418 13.133 -5.125 1.00 91.12 178 TYR A N 1
ATOM 1301 C CA . TYR A 1 178 ? 3.121 12.574 -3.977 1.00 91.12 178 TYR A CA 1
ATOM 1302 C C . TYR A 1 178 ? 3.396 11.101 -4.201 1.00 91.12 178 TYR A C 1
ATOM 1304 O O . TYR A 1 178 ? 2.475 10.329 -4.478 1.00 91.12 178 TYR A O 1
ATOM 1312 N N . ASP A 1 179 ? 4.647 10.718 -3.990 1.00 94.12 179 ASP A N 1
ATOM 1313 C CA . ASP A 1 179 ? 5.021 9.317 -3.921 1.00 94.12 179 ASP A CA 1
ATOM 1314 C C . ASP A 1 179 ? 4.620 8.739 -2.566 1.00 94.12 179 ASP A C 1
ATOM 1316 O O . ASP A 1 179 ? 4.782 9.361 -1.506 1.00 94.12 179 ASP A O 1
ATOM 1320 N N . PHE A 1 180 ? 4.098 7.520 -2.598 1.00 95.19 180 PHE A N 1
ATOM 1321 C CA . PHE A 1 180 ? 3.695 6.798 -1.406 1.00 95.19 180 PHE A CA 1
ATOM 1322 C C . PHE A 1 180 ? 4.136 5.342 -1.481 1.00 95.19 180 PHE A C 1
ATOM 1324 O O . PHE A 1 180 ? 4.236 4.734 -2.543 1.00 95.19 180 PHE A O 1
ATOM 1331 N N . SER A 1 181 ? 4.414 4.779 -0.311 1.00 94.94 181 SER A N 1
ATOM 1332 C CA . SER A 1 181 ? 4.849 3.388 -0.171 1.00 94.94 181 SER A CA 1
ATOM 1333 C C . SER A 1 181 ? 3.694 2.449 0.156 1.00 94.94 181 SER A C 1
ATOM 1335 O O . SER A 1 181 ? 3.756 1.265 -0.169 1.00 94.94 181 SER A O 1
ATOM 1337 N N . GLN A 1 182 ? 2.652 2.962 0.818 1.00 95.31 182 GLN A N 1
ATOM 1338 C CA . GLN A 1 182 ? 1.486 2.186 1.221 1.00 95.31 182 GLN A CA 1
ATOM 1339 C C . GLN A 1 182 ? 0.214 3.026 1.190 1.00 95.31 182 GLN A C 1
ATOM 1341 O O . GLN A 1 182 ? 0.243 4.227 1.459 1.00 95.31 182 GLN A O 1
ATOM 1346 N N . ILE A 1 183 ? -0.910 2.370 0.930 1.00 96.06 183 ILE A N 1
ATOM 1347 C CA . ILE A 1 183 ? -2.256 2.923 1.063 1.00 96.06 183 ILE A CA 1
ATOM 1348 C C . ILE A 1 183 ? -3.104 2.002 1.941 1.00 96.06 183 ILE A C 1
ATOM 1350 O O . ILE A 1 183 ? -2.976 0.778 1.878 1.00 96.06 183 ILE A O 1
ATOM 1354 N N . ARG A 1 184 ? -3.973 2.574 2.776 1.00 96.12 184 ARG A N 1
ATOM 1355 C CA . ARG A 1 184 ? -4.921 1.813 3.602 1.00 96.12 184 ARG A CA 1
ATOM 1356 C C . ARG A 1 184 ? -6.229 2.560 3.798 1.00 96.12 184 ARG A C 1
ATOM 1358 O O . ARG A 1 184 ? -6.234 3.784 3.855 1.00 96.12 184 ARG A O 1
ATOM 1365 N N . CYS A 1 185 ? -7.318 1.818 3.965 1.00 97.00 185 CYS A N 1
ATOM 1366 C CA . CYS A 1 185 ? -8.580 2.366 4.452 1.00 97.00 185 CYS A CA 1
ATOM 1367 C C . CYS A 1 185 ? -8.609 2.293 5.980 1.00 97.00 185 CYS A C 1
ATOM 1369 O O . CYS A 1 185 ? -8.829 1.215 6.530 1.00 97.00 185 CYS A O 1
ATOM 1371 N N . LYS A 1 186 ? -8.342 3.409 6.658 1.00 96.88 186 LYS A N 1
ATOM 1372 C CA . LYS A 1 186 ? -8.270 3.523 8.123 1.00 96.88 186 LYS A CA 1
ATOM 1373 C C . LYS A 1 186 ? -9.587 4.046 8.690 1.00 96.88 186 LYS A C 1
ATOM 1375 O O . LYS A 1 186 ? -10.248 4.838 8.025 1.00 96.88 186 LYS A O 1
ATOM 1380 N N . ASN A 1 187 ? -9.973 3.622 9.889 1.00 95.38 187 ASN A N 1
ATOM 1381 C CA . ASN A 1 187 ? -11.154 4.163 10.563 1.00 95.38 187 ASN A CA 1
ATOM 1382 C C . ASN A 1 187 ? -11.060 5.678 10.787 1.00 95.38 187 ASN A C 1
ATOM 1384 O O . ASN A 1 187 ? -9.973 6.206 11.024 1.00 95.38 187 ASN A O 1
ATOM 1388 N N . MET A 1 188 ? -12.211 6.345 10.699 1.00 91.19 188 MET A N 1
ATOM 1389 C CA . MET A 1 188 ? -12.368 7.764 11.043 1.00 91.19 188 MET A CA 1
ATOM 1390 C C . MET A 1 188 ? -12.569 7.970 12.543 1.00 91.19 188 MET A C 1
ATOM 1392 O O . MET A 1 188 ? -12.984 7.001 13.225 1.00 91.19 188 MET A O 1
#

Radius of gyration: 28.5 Å; chains: 1; bounding box: 97×64×62 Å

Foldseek 3Di:
DDDPPPDPDDDPDDDDDDDDDDDDDDDDDDDDDDDDDDDDDDDDDDDDDDDDDDDDDDDDDDDDDQQDQDDAPADQADDQADQPFPDDQPVHNQKGFHHPRVFDKDKDWPPNDPDQFIKIKIKGAAPPQWFKWFQFPVGIDTAEPSRHDIFMWMATCHPPPHDHRWIWGQRPVVRDITTGRHMTTIGD

InterPro domains:
  IPR005044 Protein of unknown function DUF282, Caenorhabditis species [PF03380] (73-109)